Protein AF-A0A6I5W7Q1-F1 (afdb_monomer_lite)

Radius of gyration: 21.27 Å; chains: 1; bounding box: 65×40×51 Å

Foldseek 3Di:
DDDQDPLNVLLVVCVLQQLVQPEDAPQVGPCQAVFQFQVLHLNSLLSCLSNVHGSDDLQWDWALAVLLTTTTHGLVCLVVRLVVLQQPWLVSQLVLFDPQLNVLSNCRSVSLVQLLVQLVVQPPAADPPVSSQQSSCVRGDVSQWDQDPVVNDIGGGSSSNSSSTSSVSNPDHSHHDPDPVVVPVNRDDDDDWAFDADSSDGQWTKDWDDDPDAEIEIETEGPDADDDPVSVVCVLVSQCSVSVSVRHNYYDYDYDHD

Structure (mmCIF, N/CA/C/O backbone):
data_AF-A0A6I5W7Q1-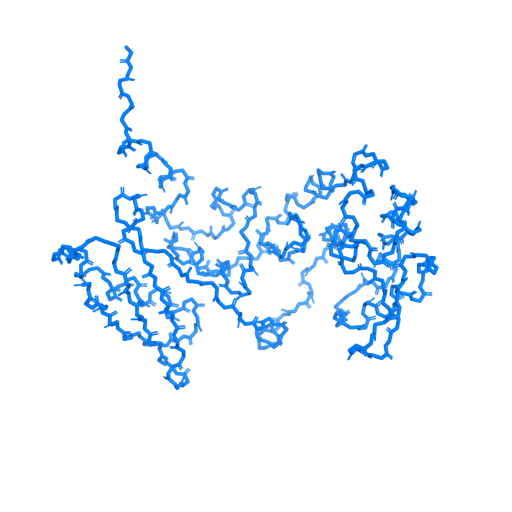F1
#
_entry.id   AF-A0A6I5W7Q1-F1
#
loop_
_atom_site.group_PDB
_atom_site.id
_atom_site.type_symbol
_atom_site.label_atom_id
_atom_site.label_alt_id
_atom_site.label_comp_id
_atom_site.label_asym_id
_atom_site.label_entity_id
_atom_site.label_seq_id
_atom_site.pdbx_PDB_ins_code
_atom_site.Cartn_x
_atom_site.Cartn_y
_atom_site.Cartn_z
_atom_site.occupancy
_atom_site.B_iso_or_equiv
_atom_site.auth_seq_id
_atom_site.auth_comp_id
_atom_site.auth_asym_id
_atom_site.auth_atom_id
_atom_site.pdbx_PDB_model_num
ATOM 1 N N . MET A 1 1 ? -38.786 9.424 -5.721 1.00 66.19 1 MET A N 1
ATOM 2 C CA . MET A 1 1 ? -37.348 9.757 -5.767 1.00 66.19 1 MET A CA 1
ATOM 3 C C . MET A 1 1 ? -36.809 9.562 -4.361 1.00 66.19 1 MET A C 1
ATOM 5 O O . MET A 1 1 ? -37.337 10.190 -3.455 1.00 66.19 1 MET A O 1
ATOM 9 N N . THR A 1 2 ? -35.892 8.621 -4.133 1.00 81.12 2 THR A N 1
ATOM 10 C CA . THR A 1 2 ? -35.359 8.385 -2.780 1.00 81.12 2 THR A CA 1
ATOM 11 C C . THR A 1 2 ? -34.469 9.560 -2.400 1.00 81.12 2 THR A C 1
ATOM 13 O O . THR A 1 2 ? -33.479 9.813 -3.078 1.00 81.12 2 THR A O 1
ATOM 16 N N . GLU A 1 3 ? -34.820 10.289 -1.345 1.00 86.12 3 GLU A N 1
ATOM 17 C CA . GLU A 1 3 ? -33.966 11.351 -0.816 1.00 86.12 3 GLU A CA 1
ATOM 18 C C . GLU A 1 3 ? -32.705 10.726 -0.192 1.00 86.12 3 GLU A C 1
ATOM 20 O O . GLU A 1 3 ? -32.784 9.800 0.630 1.00 86.12 3 GLU A O 1
ATOM 25 N N . VAL A 1 4 ? -31.532 11.171 -0.644 1.00 90.56 4 VAL A N 1
ATOM 26 C CA . VAL A 1 4 ? -30.225 10.656 -0.218 1.00 90.56 4 VAL A CA 1
ATOM 27 C C . VAL A 1 4 ? -29.481 11.771 0.505 1.00 90.56 4 VAL A C 1
ATOM 29 O O . VAL A 1 4 ? -28.932 12.673 -0.122 1.00 90.56 4 VAL A O 1
ATOM 32 N N . ASP A 1 5 ? -29.465 11.697 1.834 1.00 86.94 5 ASP A N 1
ATOM 33 C CA . ASP A 1 5 ? -28.710 12.612 2.688 1.00 86.94 5 ASP A CA 1
ATOM 34 C C . ASP A 1 5 ? -27.262 12.130 2.926 1.00 86.94 5 ASP A C 1
ATOM 36 O O . ASP A 1 5 ? -26.878 10.998 2.602 1.00 86.94 5 ASP A O 1
ATOM 40 N N . ARG A 1 6 ? -26.434 12.999 3.523 1.00 82.94 6 ARG A N 1
ATOM 41 C CA . ARG A 1 6 ? -25.028 12.693 3.843 1.00 82.94 6 ARG A CA 1
ATOM 42 C C . ARG A 1 6 ? -24.892 11.424 4.689 1.00 82.94 6 ARG A C 1
ATOM 44 O O . ARG A 1 6 ? -24.016 10.605 4.415 1.00 82.94 6 ARG A O 1
ATOM 51 N N . ARG A 1 7 ? -25.741 11.250 5.704 1.00 83.88 7 ARG A N 1
ATOM 52 C CA . ARG A 1 7 ? -25.667 10.119 6.639 1.00 83.88 7 ARG A CA 1
ATOM 53 C C . ARG A 1 7 ? -25.907 8.794 5.915 1.00 83.88 7 ARG A C 1
ATOM 55 O O . ARG A 1 7 ? -25.176 7.835 6.156 1.00 83.88 7 ARG A O 1
ATOM 62 N N . ARG A 1 8 ? -26.868 8.741 4.989 1.00 86.69 8 ARG A N 1
ATOM 63 C CA . ARG A 1 8 ? -27.122 7.570 4.135 1.00 86.69 8 ARG A CA 1
ATOM 64 C C . ARG A 1 8 ? -25.930 7.254 3.239 1.00 86.69 8 ARG A C 1
ATOM 66 O O . ARG A 1 8 ? -25.553 6.090 3.140 1.00 86.69 8 ARG A O 1
ATOM 73 N N . VAL A 1 9 ? -25.294 8.266 2.642 1.00 85.88 9 VAL A N 1
ATOM 74 C CA . VAL A 1 9 ? -24.089 8.067 1.812 1.00 85.88 9 VAL A CA 1
ATOM 75 C C . VAL A 1 9 ? -22.936 7.488 2.630 1.00 85.88 9 VAL A C 1
ATOM 77 O O . VAL A 1 9 ? -22.267 6.559 2.178 1.00 85.88 9 VAL A O 1
ATOM 80 N N . LEU A 1 10 ? -22.695 8.010 3.833 1.00 81.88 10 LEU A N 1
ATOM 81 C CA . LEU A 1 10 ? -21.628 7.519 4.708 1.00 81.88 10 LEU A CA 1
ATOM 82 C C . LEU A 1 10 ? -21.905 6.100 5.208 1.00 81.88 10 LEU A C 1
ATOM 84 O O . LEU A 1 10 ? -21.014 5.256 5.142 1.00 81.88 10 LEU A O 1
ATOM 88 N N . GLY A 1 11 ? -23.144 5.811 5.614 1.00 84.81 11 GLY A N 1
ATOM 89 C CA . GLY A 1 11 ? -23.569 4.461 5.986 1.00 84.81 11 GLY A CA 1
ATOM 90 C C . GLY A 1 11 ? -23.395 3.463 4.839 1.00 84.81 11 GLY A C 1
ATOM 91 O O . GLY A 1 11 ? -22.817 2.397 5.037 1.00 84.81 11 GLY A O 1
ATOM 92 N N . TYR A 1 12 ? -23.798 3.838 3.620 1.00 87.88 12 TYR A N 1
ATOM 93 C CA . TYR A 1 12 ? -23.575 3.027 2.422 1.00 87.88 12 TYR A CA 1
ATOM 94 C C . TYR A 1 12 ? -22.085 2.768 2.174 1.00 87.88 12 TYR A C 1
ATOM 96 O O . TYR A 1 12 ? -21.696 1.630 1.937 1.00 87.88 12 TYR A O 1
ATOM 104 N N . ARG A 1 13 ? -21.226 3.793 2.267 1.00 86.25 13 ARG A N 1
ATOM 105 C CA . ARG A 1 13 ? -19.774 3.631 2.076 1.00 86.25 13 ARG A CA 1
ATOM 106 C C . ARG A 1 13 ? -19.150 2.736 3.142 1.00 86.25 13 ARG A C 1
ATOM 108 O O . ARG A 1 13 ? -18.334 1.889 2.798 1.00 86.25 13 ARG A O 1
ATOM 115 N N . ALA A 1 14 ? -19.545 2.889 4.404 1.00 85.94 14 ALA A N 1
ATOM 116 C CA . ALA A 1 14 ? -19.083 2.026 5.485 1.00 85.94 14 ALA A CA 1
ATOM 117 C C . ALA A 1 14 ? -19.515 0.566 5.266 1.00 85.94 14 ALA A C 1
ATOM 119 O O . ALA A 1 14 ? -18.724 -0.348 5.494 1.00 85.94 14 ALA A O 1
ATOM 120 N N . ALA A 1 15 ? -20.737 0.346 4.772 1.00 91.19 15 ALA A N 1
ATOM 121 C CA . ALA A 1 15 ? -21.231 -0.979 4.418 1.00 91.19 15 ALA A CA 1
ATOM 122 C C . ALA A 1 15 ? -20.475 -1.576 3.220 1.00 91.19 15 ALA A C 1
ATOM 124 O O . ALA A 1 15 ? -19.934 -2.671 3.335 1.00 91.19 15 ALA A O 1
ATOM 125 N N . ALA A 1 16 ? -20.360 -0.833 2.115 1.00 89.56 16 ALA A N 1
ATOM 126 C CA . ALA A 1 16 ? -19.682 -1.256 0.888 1.00 89.56 16 ALA A CA 1
ATOM 127 C C . ALA A 1 16 ? -18.174 -1.492 1.075 1.00 89.56 16 ALA A C 1
ATOM 129 O O . ALA A 1 16 ? -17.576 -2.284 0.356 1.00 89.56 16 ALA A O 1
ATOM 130 N N . GLN A 1 17 ? -17.552 -0.805 2.038 1.00 88.38 17 GLN A N 1
ATOM 131 C CA . GLN A 1 17 ? -16.161 -1.027 2.438 1.00 88.38 17 GLN A CA 1
ATOM 132 C C . GLN A 1 17 ? -16.020 -2.009 3.606 1.00 88.38 17 GLN A C 1
ATOM 134 O O . GLN A 1 17 ? -14.912 -2.156 4.122 1.00 88.38 17 GLN A O 1
ATOM 139 N N . GLU A 1 18 ? -17.114 -2.643 4.034 1.00 94.31 18 GLU A N 1
ATOM 140 C CA . GLU A 1 18 ? -17.152 -3.705 5.047 1.00 94.31 18 GLU A CA 1
ATOM 141 C C . GLU A 1 18 ? -16.623 -3.287 6.429 1.00 94.31 18 GLU A C 1
ATOM 143 O O . GLU A 1 18 ? -16.205 -4.110 7.241 1.00 94.31 18 GLU A O 1
ATOM 148 N N . LEU A 1 19 ? -16.701 -1.993 6.752 1.00 91.00 19 LEU A N 1
ATOM 149 C CA . LEU A 1 19 ? -16.321 -1.448 8.065 1.00 91.00 19 LEU A CA 1
ATOM 150 C C . LEU A 1 19 ? -17.306 -1.829 9.184 1.00 91.00 19 LEU A C 1
ATOM 152 O O . LEU A 1 19 ? -17.042 -1.578 10.354 1.00 91.00 19 LEU A O 1
ATOM 156 N N . HIS A 1 20 ? -18.423 -2.464 8.828 1.00 91.75 20 HIS A N 1
ATOM 157 C CA . HIS A 1 20 ? -19.377 -3.068 9.758 1.00 91.75 20 HIS A CA 1
ATOM 158 C C . HIS A 1 20 ? -18.951 -4.468 10.240 1.00 91.75 20 HIS A C 1
ATOM 160 O O . HIS A 1 20 ? -19.681 -5.079 11.013 1.00 91.75 20 HIS A O 1
ATOM 166 N N . ARG A 1 21 ? -17.771 -4.949 9.816 1.00 93.38 21 ARG A N 1
ATOM 167 C CA . ARG A 1 21 ? -17.136 -6.199 10.264 1.00 93.38 21 ARG A CA 1
ATOM 168 C C . ARG A 1 21 ? -17.958 -7.457 9.963 1.00 93.38 21 ARG A C 1
ATOM 170 O O . ARG A 1 21 ? -18.359 -8.154 10.892 1.00 93.38 21 ARG A O 1
ATOM 177 N N . PRO A 1 22 ? -18.181 -7.788 8.680 1.00 90.69 22 PRO A N 1
ATOM 178 C CA . PRO A 1 22 ? -18.939 -8.983 8.304 1.00 90.69 22 PRO A CA 1
ATOM 179 C C . PRO A 1 22 ? -18.254 -10.304 8.709 1.00 90.69 22 PRO A C 1
ATOM 181 O O . PRO A 1 22 ? -18.892 -11.354 8.671 1.00 90.69 22 PRO A O 1
ATOM 184 N N . GLY A 1 23 ? -16.976 -10.269 9.109 1.00 89.62 23 GLY A N 1
ATOM 185 C CA . GLY A 1 23 ? -16.176 -11.456 9.403 1.00 89.62 23 GLY A CA 1
ATOM 186 C C . GLY A 1 23 ? -15.682 -12.143 8.128 1.00 89.62 23 GLY A C 1
ATOM 187 O O . GLY A 1 23 ? -15.585 -11.522 7.071 1.00 89.62 23 GLY A O 1
ATOM 188 N N . GLY A 1 24 ? -15.341 -13.428 8.231 1.00 93.38 24 GLY A N 1
ATOM 189 C CA . GLY A 1 24 ? -14.815 -14.211 7.110 1.00 93.38 24 GLY A CA 1
ATOM 190 C C . GLY A 1 24 ? -13.300 -14.084 6.944 1.00 93.38 24 GLY A C 1
ATOM 191 O O . GLY A 1 24 ? -12.567 -13.886 7.916 1.00 93.38 24 GLY A O 1
ATOM 192 N N . ARG A 1 25 ? -12.820 -14.259 5.710 1.00 95.00 25 ARG A N 1
ATOM 193 C CA . ARG A 1 25 ? -11.390 -14.231 5.386 1.00 95.00 25 ARG A CA 1
ATOM 194 C C . ARG A 1 25 ? -11.026 -12.977 4.595 1.00 95.00 25 ARG A C 1
ATOM 196 O O . ARG A 1 25 ? -11.840 -12.443 3.846 1.00 95.00 25 ARG A O 1
ATOM 203 N N . ALA A 1 26 ? -9.776 -12.534 4.714 1.00 94.56 26 ALA A N 1
ATOM 204 C CA . ALA A 1 26 ? -9.315 -11.285 4.115 1.00 94.56 26 ALA A CA 1
ATOM 205 C C . ALA A 1 26 ? -9.498 -11.208 2.593 1.00 94.56 26 ALA A C 1
ATOM 207 O O . ALA A 1 26 ? -9.833 -10.138 2.087 1.00 94.56 26 ALA A O 1
ATOM 208 N N . ALA A 1 27 ? -9.315 -12.311 1.860 1.00 95.00 27 ALA A N 1
ATOM 209 C CA . ALA A 1 27 ? -9.480 -12.281 0.410 1.00 95.00 27 ALA A CA 1
ATOM 210 C C . ALA A 1 27 ? -10.945 -12.163 -0.036 1.00 95.00 27 ALA A C 1
ATOM 212 O O . ALA A 1 27 ? -11.187 -11.745 -1.163 1.00 95.00 27 ALA A O 1
ATOM 213 N N . ASP A 1 28 ? -11.923 -12.481 0.813 1.00 95.25 28 ASP A N 1
ATOM 214 C CA . ASP A 1 28 ? -13.341 -12.395 0.436 1.00 95.25 28 ASP A CA 1
ATOM 215 C C . ASP A 1 28 ? -13.877 -10.960 0.521 1.00 95.25 28 ASP A C 1
ATOM 217 O O . ASP A 1 28 ? -14.884 -10.643 -0.108 1.00 95.25 28 ASP A O 1
ATOM 221 N N . LEU A 1 29 ? -13.159 -10.071 1.214 1.00 95.00 29 LEU A N 1
ATOM 222 C CA . LEU A 1 29 ? -13.525 -8.665 1.327 1.00 95.00 29 LEU A CA 1
ATOM 223 C C . LEU A 1 29 ? -13.559 -7.967 -0.039 1.00 95.00 29 LEU A C 1
ATOM 225 O O . LEU A 1 29 ? -12.659 -8.126 -0.869 1.00 95.00 29 LEU A O 1
ATOM 229 N N . ALA A 1 30 ? -14.541 -7.095 -0.238 1.00 92.56 30 ALA A N 1
ATOM 230 C CA . ALA A 1 30 ? -14.672 -6.230 -1.405 1.00 92.56 30 ALA A CA 1
ATOM 231 C C . ALA A 1 30 ? -13.425 -5.356 -1.628 1.00 92.56 30 ALA A C 1
ATOM 233 O O . ALA A 1 30 ? -12.999 -5.157 -2.768 1.00 92.56 30 ALA A O 1
ATOM 234 N N . VAL A 1 31 ? -12.787 -4.880 -0.549 1.00 90.06 31 VAL A N 1
ATOM 235 C CA . VAL A 1 31 ? -11.561 -4.061 -0.648 1.00 90.06 31 VAL A CA 1
ATOM 236 C C . VAL A 1 31 ? -10.386 -4.823 -1.280 1.00 90.06 31 VAL A C 1
ATOM 238 O O . VAL A 1 31 ? -9.512 -4.200 -1.881 1.00 90.06 31 VAL A O 1
ATOM 241 N N . ALA A 1 32 ? -10.378 -6.160 -1.217 1.00 91.00 32 ALA A N 1
ATOM 242 C CA . ALA A 1 32 ? -9.337 -6.974 -1.841 1.00 91.00 32 ALA A CA 1
ATOM 243 C C . ALA A 1 32 ? -9.375 -6.916 -3.379 1.00 91.00 32 ALA A C 1
ATOM 245 O O . ALA A 1 32 ? -8.355 -7.183 -4.005 1.00 91.00 32 ALA A O 1
ATOM 246 N N . GLY A 1 33 ? -10.502 -6.517 -3.989 1.00 88.88 33 GLY A N 1
ATOM 247 C CA . GLY A 1 33 ? -10.635 -6.415 -5.448 1.00 88.88 33 GLY A CA 1
ATOM 248 C C . GLY A 1 33 ? -9.842 -5.266 -6.089 1.00 88.88 33 GLY A C 1
ATOM 249 O O . GLY A 1 33 ? -9.473 -5.356 -7.253 1.00 88.88 33 GLY A O 1
ATOM 250 N N . LEU A 1 34 ? -9.552 -4.191 -5.343 1.00 83.56 34 LEU A N 1
ATOM 251 C CA . LEU A 1 34 ? -8.648 -3.105 -5.779 1.00 83.56 34 LEU A CA 1
ATOM 252 C C . LEU A 1 34 ? -7.284 -3.150 -5.075 1.00 83.56 34 LEU A C 1
ATOM 254 O O . LEU A 1 34 ? -6.392 -2.357 -5.385 1.00 83.56 34 LEU A O 1
ATOM 258 N N . GLY A 1 35 ? -7.138 -4.069 -4.127 1.00 91.12 35 GLY A N 1
ATOM 259 C CA . GLY A 1 35 ? -5.975 -4.233 -3.277 1.00 91.12 35 GLY A CA 1
ATOM 260 C C . GLY A 1 35 ? -6.011 -3.401 -1.999 1.00 91.12 35 GLY A C 1
ATOM 261 O O . GLY A 1 35 ? -6.437 -2.244 -1.971 1.00 91.12 35 GLY A O 1
ATOM 262 N N . VAL A 1 36 ? -5.485 -3.979 -0.920 1.00 92.44 36 VAL A N 1
ATOM 263 C CA . VAL A 1 36 ? -5.332 -3.296 0.370 1.00 92.44 36 VAL A CA 1
ATOM 264 C C . VAL A 1 36 ? -3.921 -2.735 0.471 1.00 92.44 36 VAL A C 1
ATOM 266 O O . VAL A 1 36 ? -2.958 -3.495 0.554 1.00 92.44 36 VAL A O 1
ATOM 269 N N . GLN A 1 37 ? -3.783 -1.409 0.456 1.00 89.69 37 GLN A N 1
ATOM 270 C CA . GLN A 1 37 ? -2.473 -0.758 0.493 1.00 89.69 37 GLN A CA 1
ATOM 271 C C . GLN A 1 37 ? -1.732 -1.044 1.806 1.00 89.69 37 GLN A C 1
ATOM 273 O O . GLN A 1 37 ? -2.264 -0.826 2.893 1.00 89.69 37 GLN A O 1
ATOM 278 N N . ASP A 1 38 ? -0.467 -1.449 1.700 1.00 88.19 38 ASP A N 1
ATOM 279 C CA . ASP A 1 38 ? 0.425 -1.688 2.835 1.00 88.19 38 ASP A CA 1
ATOM 280 C C . ASP A 1 38 ? 1.508 -0.604 2.920 1.00 88.19 38 ASP A C 1
ATOM 282 O O . ASP A 1 38 ? 2.707 -0.864 2.949 1.00 88.19 38 ASP A O 1
ATOM 286 N N . THR A 1 39 ? 1.089 0.663 2.867 1.00 77.94 39 THR A N 1
ATOM 287 C CA . THR A 1 39 ? 1.982 1.823 2.999 1.00 77.94 39 THR A CA 1
ATOM 288 C C . THR A 1 39 ? 1.423 2.816 4.020 1.00 77.94 39 THR A C 1
ATOM 290 O O . THR A 1 39 ? 0.343 3.356 3.792 1.00 77.94 39 THR A O 1
ATOM 293 N N . PRO A 1 40 ? 2.154 3.103 5.111 1.00 75.00 40 PRO A N 1
ATOM 294 C CA . PRO A 1 40 ? 3.365 2.397 5.539 1.00 75.00 40 PRO A CA 1
ATOM 295 C C . PRO A 1 40 ? 3.102 0.912 5.779 1.00 75.00 40 PRO A C 1
ATOM 297 O O . PRO A 1 40 ? 1.957 0.511 5.986 1.00 75.00 40 PRO A O 1
ATOM 300 N N . TYR A 1 41 ? 4.157 0.108 5.765 1.00 74.81 41 TYR A N 1
ATOM 301 C CA . TYR A 1 41 ? 4.020 -1.327 5.974 1.00 74.81 41 TYR A CA 1
ATOM 302 C C . TYR A 1 41 ? 3.280 -1.663 7.274 1.00 74.81 41 TYR A C 1
ATOM 304 O O . TYR A 1 41 ? 3.398 -0.951 8.272 1.00 74.81 41 TYR A O 1
ATOM 312 N N . GLY A 1 42 ? 2.482 -2.726 7.243 1.00 78.38 42 GLY A N 1
ATOM 313 C CA . GLY A 1 42 ? 1.549 -3.095 8.307 1.00 78.38 42 GLY A CA 1
ATOM 314 C C . GLY A 1 42 ? 0.198 -2.366 8.256 1.00 78.38 42 GLY A C 1
ATOM 315 O O . GLY A 1 42 ? -0.719 -2.754 8.985 1.00 78.38 42 GLY A O 1
ATOM 316 N N . SER A 1 43 ? 0.023 -1.354 7.397 1.00 84.31 43 SER A N 1
ATOM 317 C CA . SER A 1 43 ? -1.271 -0.669 7.234 1.00 84.31 43 SER A CA 1
ATOM 318 C C . SER A 1 43 ? -2.351 -1.585 6.670 1.00 84.31 43 SER A C 1
ATOM 320 O O . SER A 1 43 ? -3.513 -1.441 7.047 1.00 84.31 43 SER A O 1
ATOM 322 N N . ALA A 1 44 ? -1.991 -2.567 5.842 1.00 89.50 44 ALA A N 1
ATOM 323 C CA . ALA A 1 44 ? -2.955 -3.525 5.326 1.00 89.50 44 ALA A CA 1
ATOM 324 C C . ALA A 1 44 ? -3.490 -4.425 6.446 1.00 89.50 44 ALA A C 1
ATOM 326 O O . ALA A 1 44 ? -4.696 -4.626 6.548 1.00 89.50 44 ALA A O 1
ATOM 327 N N . ARG A 1 45 ? -2.625 -4.872 7.369 1.00 89.31 45 ARG A N 1
ATOM 328 C CA . ARG A 1 45 ? -3.045 -5.642 8.555 1.00 89.31 45 ARG A CA 1
ATOM 329 C C . ARG A 1 45 ? -4.030 -4.858 9.416 1.00 89.31 45 ARG A C 1
ATOM 331 O O . ARG A 1 45 ? -5.033 -5.405 9.859 1.00 89.31 45 ARG A O 1
ATOM 338 N N . LEU A 1 46 ? -3.759 -3.570 9.618 1.00 88.69 46 LEU A N 1
ATOM 339 C CA . LEU A 1 46 ? -4.654 -2.674 10.344 1.00 88.69 46 LEU A CA 1
ATOM 340 C C . LEU A 1 46 ? -5.992 -2.484 9.613 1.00 88.69 46 LEU A C 1
ATOM 342 O O . LEU A 1 46 ? -7.047 -2.526 10.241 1.00 88.69 46 LEU A O 1
ATOM 346 N N . ALA A 1 47 ? -5.966 -2.311 8.291 1.00 90.75 47 ALA A N 1
ATOM 347 C CA . ALA A 1 47 ? -7.169 -2.163 7.479 1.00 90.75 47 ALA A CA 1
ATOM 348 C C . ALA A 1 47 ? -8.044 -3.431 7.474 1.00 90.75 47 ALA A C 1
ATOM 350 O O . ALA A 1 47 ? -9.271 -3.321 7.453 1.00 90.75 47 ALA A O 1
ATOM 351 N N . LEU A 1 48 ? -7.431 -4.616 7.506 1.00 92.75 48 LEU A N 1
ATOM 352 C CA . LEU A 1 48 ? -8.119 -5.904 7.630 1.00 92.75 48 LEU A CA 1
ATOM 353 C C . LEU A 1 48 ? -8.707 -6.090 9.038 1.00 92.75 48 LEU A C 1
ATOM 355 O O . LEU A 1 48 ? -9.889 -6.400 9.173 1.00 92.75 48 LEU A O 1
ATOM 359 N N . ALA A 1 49 ? -7.941 -5.770 10.085 1.00 91.06 49 ALA A N 1
ATOM 360 C CA . ALA A 1 49 ? -8.424 -5.807 11.466 1.00 91.06 49 ALA A CA 1
ATOM 361 C C . ALA A 1 49 ? -9.617 -4.861 11.697 1.00 91.06 49 ALA A C 1
ATOM 363 O O . ALA A 1 49 ? -10.581 -5.232 12.363 1.00 91.06 49 ALA A O 1
ATOM 364 N N . ALA A 1 50 ? -9.609 -3.669 11.087 1.00 90.81 50 ALA A N 1
ATOM 365 C CA . ALA A 1 50 ? -10.738 -2.735 11.144 1.00 90.81 50 ALA A CA 1
ATOM 366 C C . ALA A 1 50 ? -12.041 -3.330 10.568 1.00 90.81 50 ALA A C 1
ATOM 368 O O . ALA A 1 50 ? -13.131 -2.954 11.000 1.00 90.81 50 ALA A O 1
ATOM 369 N N . ARG A 1 51 ? -11.921 -4.289 9.638 1.00 93.94 51 ARG A N 1
ATOM 370 C CA . ARG A 1 51 ? -13.018 -5.054 9.018 1.00 93.94 51 ARG A CA 1
ATOM 371 C C . ARG A 1 51 ? -13.302 -6.384 9.721 1.00 93.94 51 ARG A C 1
ATOM 373 O O . ARG A 1 51 ? -14.125 -7.159 9.249 1.00 93.94 51 ARG A O 1
ATOM 380 N N . GLY A 1 52 ? -12.657 -6.648 10.857 1.00 92.88 52 GLY A N 1
ATOM 381 C CA . GLY A 1 52 ? -12.925 -7.823 11.685 1.00 92.88 52 GLY A CA 1
ATOM 382 C C . GLY A 1 52 ? -12.440 -9.147 11.094 1.00 92.88 52 GLY A C 1
ATOM 383 O O . GLY A 1 52 ? -12.956 -10.190 11.483 1.00 92.88 52 GLY A O 1
ATOM 384 N N . VAL A 1 53 ? -11.470 -9.123 10.175 1.00 93.00 53 VAL A N 1
ATOM 385 C CA . VAL A 1 53 ? -10.883 -10.341 9.594 1.00 93.00 53 VAL A CA 1
ATOM 386 C C . VAL A 1 53 ? -9.410 -10.485 9.986 1.00 93.00 53 VAL A C 1
ATOM 388 O O . VAL A 1 53 ? -8.712 -9.472 10.130 1.00 93.00 53 VAL A O 1
ATOM 391 N N . PRO A 1 54 ? -8.904 -11.721 10.158 1.00 87.62 54 PRO A N 1
ATOM 392 C CA . PRO A 1 54 ? -7.480 -11.946 10.361 1.00 87.62 54 PRO A CA 1
ATOM 393 C C . PRO A 1 54 ? -6.690 -11.525 9.111 1.00 87.62 54 PRO A C 1
ATOM 395 O O . PRO A 1 54 ? -7.192 -11.661 7.992 1.00 87.62 54 PRO A O 1
ATOM 398 N N . PRO A 1 55 ? -5.461 -11.003 9.270 1.00 82.31 55 PRO A N 1
ATOM 399 C CA . PRO A 1 55 ? -4.666 -10.547 8.138 1.00 82.31 55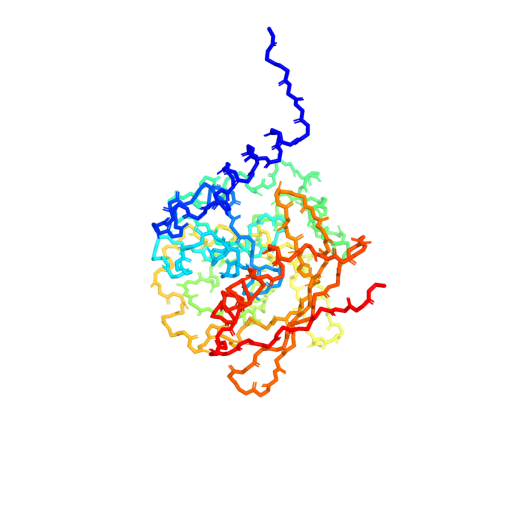 PRO A CA 1
ATOM 400 C C . PRO A 1 55 ? -4.063 -11.686 7.306 1.00 82.31 55 PRO A C 1
ATOM 402 O O . PRO A 1 55 ? -3.689 -11.459 6.158 1.00 82.31 55 PRO A O 1
ATOM 405 N N . GLU A 1 56 ? -3.921 -12.884 7.874 1.00 85.75 56 GLU A N 1
ATOM 406 C CA . GLU A 1 56 ? -3.403 -14.053 7.171 1.00 85.75 56 GLU A CA 1
ATOM 407 C C . GLU A 1 56 ? -4.454 -14.662 6.234 1.00 85.75 56 GLU A C 1
ATOM 409 O O . GLU A 1 56 ? -5.497 -15.147 6.669 1.00 85.75 56 GLU A O 1
ATOM 414 N N . ASP A 1 57 ? -4.146 -14.688 4.938 1.00 92.06 57 ASP A N 1
ATOM 415 C CA . ASP A 1 57 ? -4.926 -15.393 3.924 1.00 92.06 57 ASP A CA 1
ATOM 416 C C . ASP A 1 57 ? -3.981 -15.853 2.804 1.00 92.06 57 ASP A C 1
ATOM 418 O O . ASP A 1 57 ? -3.325 -15.035 2.162 1.00 92.06 57 ASP A O 1
ATOM 422 N N . ASP A 1 58 ? -3.900 -17.164 2.575 1.00 89.25 58 ASP A N 1
ATOM 423 C CA . ASP A 1 58 ? -3.030 -17.792 1.568 1.00 89.25 58 ASP A CA 1
ATOM 424 C C . ASP A 1 58 ? -3.430 -17.485 0.114 1.00 89.25 58 ASP A C 1
ATOM 426 O O . ASP A 1 58 ? -2.676 -17.768 -0.817 1.00 89.25 58 ASP A O 1
ATOM 430 N N . ARG A 1 59 ? -4.597 -16.869 -0.097 1.00 93.25 59 ARG A N 1
ATOM 431 C CA . ARG A 1 59 ? -5.064 -16.400 -1.408 1.00 93.25 59 ARG A CA 1
ATOM 432 C C . ARG A 1 59 ? -4.605 -14.980 -1.726 1.00 93.25 59 ARG A C 1
ATOM 434 O O . ARG A 1 59 ? -4.817 -14.530 -2.853 1.00 93.25 59 ARG A O 1
ATOM 441 N N . LEU A 1 60 ? -4.029 -14.266 -0.758 1.00 91.12 60 LEU A N 1
ATOM 442 C CA . LEU A 1 60 ? -3.522 -12.909 -0.942 1.00 91.12 60 LEU A CA 1
ATOM 443 C C . LEU A 1 60 ? -2.017 -12.903 -1.212 1.00 91.12 60 LEU A C 1
ATOM 445 O O . LEU A 1 60 ? -1.265 -13.725 -0.698 1.00 91.12 60 LEU A O 1
ATOM 449 N N . GLU A 1 61 ? -1.580 -11.926 -1.997 1.00 87.00 61 GLU A N 1
ATOM 450 C CA . GLU A 1 61 ? -0.182 -11.708 -2.350 1.00 87.00 61 GLU A CA 1
ATOM 451 C C . GLU A 1 61 ? 0.170 -10.224 -2.209 1.00 87.00 61 GLU A C 1
ATOM 453 O O . GLU A 1 61 ? -0.574 -9.354 -2.672 1.00 87.00 61 GLU A O 1
ATOM 458 N N . LEU A 1 62 ? 1.308 -9.923 -1.575 1.00 86.62 62 LEU A N 1
ATOM 459 C CA . LEU A 1 62 ? 1.807 -8.555 -1.432 1.00 86.62 62 LEU A CA 1
ATOM 460 C C . LEU A 1 62 ? 2.663 -8.186 -2.644 1.00 86.62 62 LEU A C 1
ATOM 462 O O . LEU A 1 62 ? 3.745 -8.738 -2.853 1.00 86.62 62 LEU A O 1
ATOM 466 N N . ILE A 1 63 ? 2.200 -7.222 -3.438 1.00 84.94 63 ILE A N 1
ATOM 467 C CA . ILE A 1 63 ? 2.879 -6.815 -4.672 1.00 84.94 63 ILE A CA 1
ATOM 468 C C . ILE A 1 63 ? 2.965 -5.293 -4.773 1.00 84.94 63 ILE A C 1
ATOM 470 O O . ILE A 1 63 ? 2.062 -4.581 -4.327 1.00 84.94 63 ILE A O 1
ATOM 474 N N . TRP A 1 64 ? 4.021 -4.766 -5.398 1.00 86.56 64 TRP A N 1
ATOM 475 C CA . TRP A 1 64 ? 3.969 -3.389 -5.894 1.00 86.56 64 TRP A CA 1
ATOM 476 C C . TRP A 1 64 ? 2.944 -3.331 -7.018 1.00 86.56 64 TRP A C 1
ATOM 478 O O . TRP A 1 64 ? 3.011 -4.136 -7.939 1.00 86.56 64 TRP A O 1
ATOM 488 N N . SER A 1 65 ? 1.974 -2.427 -6.909 1.00 88.31 65 SER A N 1
ATOM 489 C CA . SER A 1 65 ? 0.878 -2.296 -7.873 1.00 88.31 65 SER A CA 1
ATOM 490 C C . SER A 1 65 ? 0.520 -0.825 -8.085 1.00 88.31 65 SER A C 1
ATOM 492 O O . SER A 1 65 ? 1.329 -0.074 -8.631 1.00 88.31 65 SER A O 1
ATOM 494 N N . MET A 1 66 ? -0.664 -0.388 -7.648 1.00 84.75 66 MET A N 1
ATOM 495 C CA . MET A 1 66 ? -1.179 0.962 -7.854 1.00 84.75 66 MET A CA 1
ATOM 496 C C . MET A 1 66 ? -0.142 2.006 -7.426 1.00 84.75 66 MET A C 1
ATOM 498 O O . MET A 1 66 ? 0.264 2.062 -6.262 1.00 84.75 66 MET A O 1
ATOM 502 N N . ARG A 1 67 ? 0.287 2.840 -8.382 1.00 80.38 67 ARG A N 1
ATOM 503 C CA . ARG A 1 67 ? 1.284 3.910 -8.188 1.00 80.38 67 ARG A CA 1
ATOM 504 C C . ARG A 1 67 ? 2.627 3.425 -7.609 1.00 80.38 67 ARG A C 1
ATOM 506 O O . ARG A 1 67 ? 3.287 4.174 -6.898 1.00 80.38 67 ARG A O 1
ATOM 513 N N . GLY A 1 68 ? 3.013 2.171 -7.864 1.00 79.88 68 GLY A N 1
ATOM 514 C CA . GLY A 1 68 ? 4.257 1.581 -7.352 1.00 79.88 68 GLY A CA 1
ATOM 515 C C . GLY A 1 68 ? 4.246 1.269 -5.850 1.00 79.88 68 GLY A C 1
ATOM 516 O O . GLY A 1 68 ? 5.277 0.897 -5.291 1.00 79.88 68 GLY A O 1
ATOM 517 N N . ALA A 1 69 ? 3.099 1.394 -5.176 1.00 85.06 69 ALA A N 1
ATOM 518 C CA . ALA A 1 69 ? 2.988 1.097 -3.753 1.00 85.06 69 ALA A CA 1
ATOM 519 C C . ALA A 1 69 ? 2.621 -0.380 -3.500 1.00 85.06 69 ALA A C 1
ATOM 521 O O . ALA A 1 69 ? 1.891 -0.983 -4.298 1.00 85.06 69 ALA A O 1
ATOM 522 N N . PRO A 1 70 ? 3.099 -0.978 -2.394 1.00 86.62 70 PRO A N 1
ATOM 523 C CA . PRO A 1 70 ? 2.733 -2.332 -1.989 1.00 86.62 70 PRO A CA 1
ATOM 524 C C . PRO A 1 70 ? 1.244 -2.424 -1.630 1.00 86.62 70 PRO A C 1
ATOM 526 O O . PRO A 1 70 ? 0.737 -1.609 -0.859 1.00 86.62 70 PRO A O 1
ATOM 529 N N . HIS A 1 71 ? 0.553 -3.417 -2.187 1.00 90.94 71 HIS A N 1
ATOM 530 C CA . HIS A 1 71 ? -0.836 -3.753 -1.873 1.00 90.94 71 HIS A CA 1
ATOM 531 C C . HIS A 1 71 ? -1.004 -5.271 -1.770 1.00 90.94 71 HIS A C 1
ATOM 533 O O . HIS A 1 71 ? -0.367 -6.009 -2.525 1.00 90.94 71 HIS A O 1
ATOM 539 N N . LEU A 1 72 ? -1.876 -5.721 -0.867 1.00 92.12 72 LEU A N 1
ATOM 540 C CA . LEU A 1 72 ? -2.372 -7.095 -0.838 1.00 92.12 72 LEU A CA 1
ATOM 541 C C . LEU A 1 72 ? -3.469 -7.259 -1.884 1.00 92.12 72 LEU A C 1
ATOM 543 O O . LEU A 1 72 ? -4.496 -6.589 -1.787 1.00 92.12 72 LEU A O 1
ATOM 547 N N . HIS A 1 73 ? -3.261 -8.159 -2.838 1.00 92.50 73 HIS A N 1
ATOM 548 C CA . HIS A 1 73 ? -4.215 -8.500 -3.897 1.00 92.50 73 HIS A CA 1
ATOM 549 C C . HIS A 1 73 ? -4.545 -9.982 -3.870 1.00 92.50 73 HIS A C 1
ATOM 551 O O . HIS A 1 73 ? -3.732 -10.785 -3.415 1.00 92.50 73 HIS A O 1
ATOM 557 N N . ARG A 1 74 ? -5.705 -10.369 -4.405 1.00 93.06 74 ARG A N 1
ATOM 558 C CA . ARG A 1 74 ? -5.993 -11.786 -4.653 1.00 93.06 74 ARG A CA 1
ATOM 559 C C . ARG A 1 74 ? -5.046 -12.317 -5.718 1.00 93.06 74 ARG A C 1
ATOM 561 O O . ARG A 1 74 ? -4.877 -11.689 -6.761 1.00 93.06 74 ARG A O 1
ATOM 568 N N . ARG A 1 75 ? -4.491 -13.508 -5.495 1.00 90.56 75 ARG A N 1
ATOM 569 C CA . ARG A 1 75 ? -3.624 -14.194 -6.467 1.00 90.56 75 ARG A CA 1
ATOM 570 C C . ARG A 1 75 ? -4.299 -14.372 -7.826 1.00 90.56 75 ARG A C 1
ATOM 572 O O . ARG A 1 75 ? -3.662 -14.181 -8.856 1.00 90.56 75 ARG A O 1
ATOM 579 N N . THR A 1 76 ? -5.600 -14.656 -7.822 1.00 91.81 76 THR A N 1
ATOM 580 C CA . THR A 1 76 ? -6.424 -14.816 -9.031 1.00 91.81 76 THR A CA 1
ATOM 581 C C . THR A 1 76 ? -6.543 -13.543 -9.864 1.00 91.81 76 THR A C 1
ATOM 583 O O . THR A 1 76 ? -6.741 -13.628 -11.072 1.00 91.81 76 THR A O 1
ATOM 586 N N . ASP A 1 77 ? -6.392 -12.371 -9.244 1.00 91.44 77 ASP A N 1
ATOM 587 C CA . ASP A 1 77 ? -6.622 -11.078 -9.892 1.00 91.44 77 ASP A CA 1
ATOM 588 C C . ASP A 1 77 ? -5.318 -10.510 -10.488 1.00 91.44 77 ASP A C 1
ATOM 590 O O . ASP A 1 77 ? -5.345 -9.580 -11.298 1.00 91.44 77 ASP A O 1
ATOM 594 N N . LEU A 1 78 ? -4.159 -11.086 -10.133 1.00 88.06 78 LEU A N 1
ATOM 595 C CA . LEU A 1 78 ? -2.834 -10.594 -10.526 1.00 88.06 78 LEU A CA 1
ATOM 596 C C . LEU A 1 78 ? -2.622 -10.497 -12.048 1.00 88.06 78 LEU A C 1
ATOM 598 O O . LEU A 1 78 ? -2.078 -9.477 -12.475 1.00 88.06 78 LEU A O 1
ATOM 602 N N . PRO A 1 79 ? -3.052 -11.459 -12.893 1.00 86.19 79 PRO A N 1
ATOM 603 C CA . PRO A 1 79 ? -2.887 -11.330 -14.344 1.00 86.19 79 PRO A CA 1
ATOM 604 C C . PRO A 1 79 ? -3.662 -10.141 -14.934 1.00 86.19 79 PRO A C 1
ATOM 606 O O . PRO A 1 79 ? -3.136 -9.390 -15.764 1.00 86.19 79 PRO A O 1
ATOM 609 N N . ALA A 1 80 ? -4.900 -9.930 -14.474 1.00 87.50 80 ALA A N 1
ATOM 610 C CA . ALA A 1 80 ? -5.731 -8.810 -14.909 1.00 87.50 80 ALA A CA 1
ATOM 611 C C . ALA A 1 80 ? -5.154 -7.473 -14.424 1.00 87.50 80 ALA A C 1
ATOM 613 O O . ALA A 1 80 ? -5.073 -6.516 -15.194 1.00 87.50 80 ALA A O 1
ATOM 614 N N . LEU A 1 81 ? -4.677 -7.423 -13.176 1.00 88.62 81 LEU A N 1
ATOM 615 C CA . LEU A 1 81 ? -4.020 -6.248 -12.606 1.00 88.62 81 LEU A CA 1
ATOM 616 C C . LEU A 1 81 ? -2.716 -5.905 -13.327 1.00 88.62 81 LEU A C 1
ATOM 618 O O . LEU A 1 81 ? -2.494 -4.737 -13.629 1.00 88.62 81 LEU A O 1
ATOM 622 N N . ALA A 1 82 ? -1.866 -6.887 -13.635 1.00 85.12 82 ALA A N 1
ATOM 623 C CA . ALA A 1 82 ? -0.632 -6.653 -14.385 1.00 85.12 82 ALA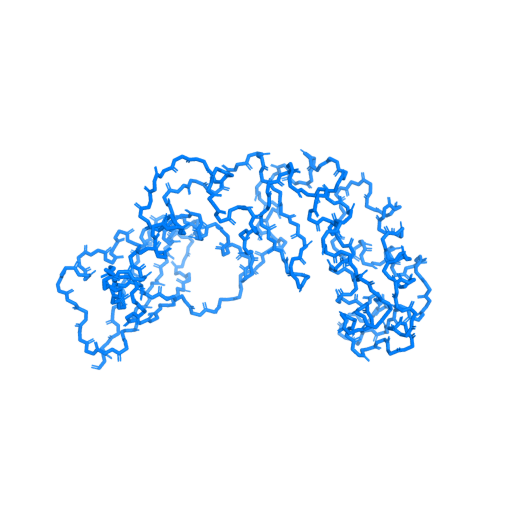 A CA 1
ATOM 624 C C . ALA A 1 82 ? -0.940 -6.005 -15.743 1.00 85.12 82 ALA A C 1
ATOM 626 O O . ALA A 1 82 ? -0.356 -4.977 -16.082 1.00 85.12 82 ALA A O 1
ATOM 627 N N . THR A 1 83 ? -1.937 -6.534 -16.458 1.00 84.81 83 THR A N 1
ATOM 628 C CA . THR A 1 83 ? -2.401 -5.977 -17.738 1.00 84.81 83 THR A CA 1
ATOM 629 C C . THR A 1 83 ? -2.929 -4.550 -17.579 1.00 84.81 83 THR A C 1
ATOM 631 O O . THR A 1 83 ? -2.511 -3.654 -18.306 1.00 84.81 83 THR A O 1
ATOM 634 N N . ALA A 1 84 ? -3.806 -4.313 -16.600 1.00 89.19 84 ALA A N 1
ATOM 635 C CA . ALA A 1 84 ? -4.409 -3.002 -16.362 1.00 89.19 84 ALA A CA 1
ATOM 636 C C . ALA A 1 84 ? -3.397 -1.939 -15.897 1.00 89.19 84 ALA A C 1
ATOM 638 O O . ALA A 1 84 ? -3.614 -0.744 -16.096 1.00 89.19 84 ALA A O 1
ATOM 639 N N . LEU A 1 85 ? -2.302 -2.362 -15.259 1.00 88.38 85 LEU A N 1
ATOM 640 C CA . LEU A 1 85 ? -1.266 -1.468 -14.749 1.00 88.38 85 LEU A CA 1
ATOM 641 C C . LEU A 1 85 ? -0.161 -1.174 -15.760 1.00 88.38 85 LEU A C 1
ATOM 643 O O . LEU A 1 85 ? 0.617 -0.245 -15.516 1.00 88.38 85 LEU A O 1
ATOM 647 N N . TRP A 1 86 ? -0.089 -1.896 -16.880 1.00 89.38 86 TRP A N 1
ATOM 648 C CA . TRP A 1 86 ? 0.876 -1.590 -17.933 1.00 89.38 86 TRP A CA 1
ATOM 649 C C . TRP A 1 86 ? 0.651 -0.180 -18.496 1.00 89.38 86 TRP A C 1
ATOM 651 O O . TRP A 1 86 ? -0.499 0.262 -18.600 1.00 89.38 86 TRP A O 1
ATOM 661 N N . PRO A 1 87 ? 1.713 0.564 -18.851 1.00 91.81 87 PRO A N 1
ATOM 662 C CA . PRO A 1 87 ? 1.539 1.839 -19.527 1.00 91.81 87 PRO A CA 1
ATOM 663 C C . PRO A 1 87 ? 0.775 1.686 -20.845 1.00 91.81 87 PRO A C 1
ATOM 665 O O . PRO A 1 87 ? 1.058 0.793 -21.641 1.00 91.81 87 PRO A O 1
ATOM 668 N N . LEU A 1 88 ? -0.171 2.592 -21.094 1.00 92.19 88 LEU A N 1
ATOM 669 C CA . LEU A 1 88 ? -1.029 2.552 -22.285 1.00 92.19 88 LEU A CA 1
ATOM 670 C C . LEU A 1 88 ? -0.368 3.174 -23.526 1.00 92.19 88 LEU A C 1
ATOM 672 O O . LEU A 1 88 ? -0.827 2.975 -24.645 1.00 92.19 88 LEU A O 1
ATOM 676 N N . SER A 1 89 ? 0.675 3.981 -23.326 1.00 92.69 89 SER A N 1
ATOM 677 C CA . SER A 1 89 ? 1.431 4.668 -24.381 1.00 92.69 89 SER A CA 1
ATOM 678 C C . SER A 1 89 ? 2.808 5.089 -23.869 1.00 92.69 89 SER A C 1
ATOM 680 O O . SER A 1 89 ? 3.036 5.134 -22.657 1.00 92.69 89 SER A O 1
ATOM 682 N N . ASP A 1 90 ? 3.701 5.495 -24.771 1.00 96.06 90 ASP A N 1
ATOM 683 C CA . ASP A 1 90 ? 5.000 6.069 -24.396 1.00 96.06 90 ASP A CA 1
ATOM 684 C C . ASP A 1 90 ? 4.859 7.342 -23.555 1.00 96.06 90 ASP A C 1
ATOM 686 O O . ASP A 1 90 ? 5.628 7.554 -22.618 1.00 96.06 90 ASP A O 1
ATOM 690 N N . ALA A 1 91 ? 3.837 8.161 -23.824 1.00 93.75 91 ALA A N 1
ATOM 691 C CA . ALA A 1 91 ? 3.553 9.364 -23.044 1.00 93.75 91 ALA A CA 1
ATOM 692 C C . ALA A 1 91 ? 3.112 9.027 -21.608 1.00 93.75 91 ALA A C 1
ATOM 694 O O . ALA A 1 91 ? 3.511 9.703 -20.658 1.00 93.75 91 ALA A O 1
ATOM 695 N N . ASP A 1 92 ? 2.308 7.974 -21.441 1.00 92.69 92 ASP A N 1
ATOM 696 C CA . ASP A 1 92 ? 1.919 7.452 -20.127 1.00 92.69 92 ASP A CA 1
ATOM 697 C C . ASP A 1 92 ? 3.134 6.875 -19.383 1.00 92.69 92 ASP A C 1
ATOM 699 O O . ASP A 1 92 ? 3.423 7.277 -18.256 1.00 92.69 92 ASP A O 1
ATOM 703 N N . ALA A 1 93 ? 3.921 6.021 -20.045 1.00 92.50 93 ALA A N 1
ATOM 704 C CA . ALA A 1 93 ? 5.148 5.453 -19.489 1.00 92.50 93 ALA A CA 1
ATOM 705 C C . ALA A 1 93 ? 6.136 6.539 -19.031 1.00 92.50 93 ALA A C 1
ATOM 707 O O . ALA A 1 93 ? 6.609 6.508 -17.894 1.00 92.50 93 ALA A O 1
ATOM 708 N N . THR A 1 94 ? 6.378 7.547 -19.873 1.00 93.06 94 THR A N 1
ATOM 709 C CA . THR A 1 94 ? 7.259 8.684 -19.562 1.00 93.06 94 THR A CA 1
ATOM 710 C C . THR A 1 94 ? 6.811 9.408 -18.291 1.00 93.06 94 THR A C 1
ATOM 712 O O . THR A 1 94 ? 7.628 9.685 -17.416 1.00 93.06 94 THR A O 1
ATOM 715 N N . ARG A 1 95 ? 5.505 9.685 -18.142 1.00 91.31 95 ARG A N 1
ATOM 716 C CA . ARG A 1 95 ? 4.948 10.394 -16.970 1.00 91.31 95 ARG A CA 1
ATOM 717 C C . ARG A 1 95 ? 5.067 9.606 -15.667 1.00 91.31 95 ARG A C 1
ATOM 719 O O . ARG A 1 95 ? 5.070 10.202 -14.593 1.00 91.31 95 ARG A O 1
ATOM 726 N N . ARG A 1 96 ? 5.143 8.278 -15.752 1.00 88.62 96 ARG A N 1
ATOM 727 C CA . ARG A 1 96 ? 5.275 7.378 -14.599 1.00 88.62 96 ARG A CA 1
ATOM 728 C C . ARG A 1 96 ? 6.713 7.249 -14.099 1.00 88.62 96 ARG A C 1
ATOM 730 O O . ARG A 1 96 ? 6.919 6.764 -12.984 1.00 88.62 96 ARG A O 1
ATOM 737 N N . ILE A 1 97 ? 7.701 7.652 -14.895 1.00 88.00 97 ILE A N 1
ATOM 738 C CA . ILE A 1 97 ? 9.118 7.601 -14.534 1.00 88.00 97 ILE A CA 1
ATOM 739 C C . ILE A 1 97 ? 9.531 8.940 -13.914 1.00 88.00 97 ILE A C 1
ATOM 741 O O . ILE A 1 97 ? 9.330 10.008 -14.486 1.00 88.00 97 ILE A O 1
ATOM 745 N N . ALA A 1 98 ? 10.129 8.893 -12.724 1.00 75.12 98 ALA A N 1
ATOM 746 C CA . ALA A 1 98 ? 10.609 10.089 -12.046 1.00 75.12 98 ALA A CA 1
ATOM 747 C C . ALA A 1 98 ? 11.778 10.746 -12.806 1.00 75.12 98 ALA A C 1
ATOM 749 O O . ALA A 1 98 ? 12.631 10.069 -13.380 1.00 75.12 98 ALA A O 1
ATOM 750 N N . GLY A 1 99 ? 11.868 12.077 -12.731 1.00 75.31 99 GLY A N 1
ATOM 751 C CA . GLY A 1 99 ? 12.768 12.902 -13.551 1.00 75.31 99 GLY A CA 1
ATOM 752 C C . GLY A 1 99 ? 14.280 12.711 -13.357 1.00 75.31 99 GLY A C 1
ATOM 753 O O . GLY A 1 99 ? 15.050 13.408 -14.006 1.00 75.31 99 GLY A O 1
ATOM 754 N N . GLN A 1 100 ? 14.727 11.786 -12.505 1.00 83.06 100 GLN A N 1
ATOM 755 C CA . GLN A 1 100 ? 16.151 11.464 -12.321 1.00 83.06 100 GLN A CA 1
ATOM 756 C C . GLN A 1 100 ? 16.787 10.804 -13.559 1.00 83.06 100 GLN A C 1
ATOM 758 O O . GLN A 1 100 ? 17.991 10.905 -13.749 1.00 83.06 100 GLN A O 1
ATOM 763 N N . ILE A 1 101 ? 15.974 10.180 -14.421 1.00 87.44 101 ILE A N 1
ATOM 764 C CA . ILE A 1 101 ? 16.411 9.526 -15.663 1.00 87.44 101 ILE A CA 1
ATOM 765 C C . ILE A 1 101 ? 15.645 10.075 -16.873 1.00 87.44 101 ILE A C 1
ATOM 767 O O . ILE A 1 101 ? 14.952 9.338 -17.561 1.00 87.44 101 ILE A O 1
ATOM 771 N N . ARG A 1 102 ? 15.720 11.388 -17.146 1.00 88.69 102 ARG A N 1
ATOM 772 C CA . ARG A 1 102 ? 14.948 12.015 -18.249 1.00 88.69 102 ARG A CA 1
ATOM 773 C C . ARG A 1 102 ? 15.153 11.331 -19.605 1.00 88.69 102 ARG A C 1
ATOM 775 O O . ARG A 1 102 ? 14.177 11.098 -20.308 1.00 88.69 102 ARG A O 1
ATOM 782 N N . THR A 1 103 ? 16.395 10.987 -19.944 1.00 90.75 103 THR A N 1
ATOM 783 C CA . THR A 1 103 ? 16.717 10.275 -21.190 1.00 90.75 103 THR A CA 1
ATOM 784 C C . THR A 1 103 ? 16.101 8.878 -21.205 1.00 90.75 103 THR A C 1
ATOM 786 O O . THR A 1 103 ? 15.471 8.504 -22.186 1.00 90.75 103 THR A O 1
ATOM 789 N N . GLY A 1 104 ? 16.192 8.138 -20.096 1.00 91.56 104 GLY A N 1
ATOM 790 C CA . GLY A 1 104 ? 15.538 6.837 -19.957 1.00 91.56 104 GLY A CA 1
ATOM 791 C C . GLY A 1 104 ? 14.013 6.914 -19.994 1.00 91.56 104 GLY A C 1
ATOM 792 O O . GLY A 1 104 ? 13.366 6.050 -20.574 1.00 91.56 104 GLY A O 1
ATOM 793 N N . ALA A 1 105 ? 13.425 7.970 -19.430 1.00 92.38 105 ALA A N 1
ATOM 794 C CA . ALA A 1 105 ? 11.984 8.196 -19.457 1.00 92.38 105 ALA A CA 1
ATOM 795 C C . ALA A 1 105 ? 11.463 8.389 -20.888 1.00 92.38 105 ALA A C 1
ATOM 797 O O . ALA A 1 105 ? 10.388 7.890 -21.206 1.00 92.38 105 ALA A O 1
ATOM 798 N N . ALA A 1 106 ? 12.244 9.039 -21.759 1.00 93.88 106 ALA A N 1
ATOM 799 C CA . ALA A 1 106 ? 11.903 9.236 -23.168 1.00 93.88 106 ALA A CA 1
ATOM 800 C C . ALA A 1 106 ? 11.816 7.927 -23.978 1.00 93.88 106 ALA A C 1
ATOM 802 O O . ALA A 1 106 ? 11.254 7.934 -25.069 1.00 93.88 106 ALA A O 1
ATOM 803 N N . LEU A 1 107 ? 12.321 6.805 -23.446 1.00 95.19 107 LEU A N 1
ATOM 804 C CA . LEU A 1 107 ? 12.164 5.481 -24.059 1.00 95.19 107 LEU A CA 1
ATOM 805 C C . LEU A 1 107 ? 10.737 4.917 -23.911 1.00 95.19 107 LEU A C 1
ATOM 807 O O . LEU A 1 107 ? 10.426 3.892 -24.512 1.00 95.19 107 LEU A O 1
ATOM 811 N N . GLY A 1 108 ? 9.870 5.545 -23.108 1.00 94.62 108 GLY A N 1
ATOM 812 C CA . GLY A 1 108 ? 8.456 5.184 -23.023 1.00 94.62 108 GLY A CA 1
ATOM 813 C C . GLY A 1 108 ? 8.222 3.730 -22.600 1.00 94.62 108 GLY A C 1
ATOM 814 O O . GLY A 1 108 ? 8.780 3.257 -21.606 1.00 94.62 108 GLY A O 1
ATOM 815 N N . ILE A 1 109 ? 7.382 3.008 -23.344 1.00 94.75 109 ILE A N 1
ATOM 816 C CA . ILE A 1 109 ? 7.060 1.597 -23.090 1.00 94.75 109 ILE A CA 1
ATOM 817 C C . ILE A 1 109 ? 8.322 0.730 -23.143 1.00 94.75 109 ILE A C 1
ATOM 819 O O . ILE A 1 109 ? 8.435 -0.214 -22.361 1.00 94.75 109 ILE A O 1
ATOM 823 N N . ALA A 1 110 ? 9.310 1.061 -23.982 1.00 95.38 110 ALA A N 1
ATOM 824 C CA . ALA A 1 110 ? 10.543 0.282 -24.074 1.00 95.38 110 ALA A CA 1
ATOM 825 C C . ALA A 1 110 ? 11.323 0.257 -22.746 1.00 95.38 110 ALA A C 1
ATOM 827 O O . ALA A 1 110 ? 11.902 -0.776 -22.406 1.00 95.38 110 ALA A O 1
ATOM 828 N N . ALA A 1 111 ? 11.270 1.331 -21.945 1.00 95.00 111 ALA A N 1
ATOM 829 C CA . ALA A 1 111 ? 11.853 1.346 -20.601 1.00 95.00 111 ALA A CA 1
ATOM 830 C C . ALA A 1 111 ? 11.188 0.318 -19.670 1.00 95.00 111 ALA A C 1
ATOM 832 O O . ALA A 1 111 ? 11.869 -0.404 -18.939 1.00 95.00 111 ALA A O 1
ATOM 833 N N . PHE A 1 112 ? 9.855 0.238 -19.708 1.00 93.25 112 PHE A N 1
ATOM 834 C CA . PHE A 1 112 ? 9.078 -0.719 -18.917 1.00 93.25 112 PHE A CA 1
ATOM 835 C C . PHE A 1 112 ? 9.317 -2.154 -19.376 1.00 93.25 112 PHE A C 1
ATOM 837 O O . PHE A 1 112 ? 9.535 -3.025 -18.537 1.00 93.25 112 PHE A O 1
ATOM 844 N N . THR A 1 113 ? 9.342 -2.396 -20.687 1.00 92.06 113 THR A N 1
ATOM 845 C CA . THR A 1 113 ? 9.650 -3.708 -21.266 1.00 92.06 113 THR A CA 1
ATOM 846 C C . THR A 1 113 ? 11.041 -4.182 -20.854 1.00 92.06 113 THR A C 1
ATOM 848 O O . THR A 1 113 ? 11.176 -5.295 -20.352 1.00 92.06 113 THR A O 1
ATOM 851 N N . ALA A 1 114 ? 12.065 -3.332 -20.986 1.00 93.81 114 ALA A N 1
ATOM 852 C CA . ALA A 1 114 ? 13.432 -3.670 -20.592 1.00 93.81 114 ALA A CA 1
ATOM 853 C C . ALA A 1 114 ? 13.532 -3.996 -19.094 1.00 93.81 114 ALA A C 1
ATOM 855 O O . ALA A 1 114 ? 14.128 -5.004 -18.716 1.00 93.81 114 ALA A O 1
ATOM 856 N N . ALA A 1 115 ? 12.898 -3.187 -18.237 1.00 92.69 115 ALA A N 1
ATOM 857 C CA . ALA A 1 115 ? 12.859 -3.449 -16.802 1.00 92.69 115 ALA A CA 1
ATOM 858 C C . ALA A 1 115 ? 12.123 -4.758 -16.473 1.00 92.69 115 ALA A C 1
ATOM 860 O O . ALA A 1 115 ? 12.616 -5.537 -15.662 1.00 92.69 115 ALA A O 1
ATOM 861 N N . ALA A 1 116 ? 10.976 -5.026 -1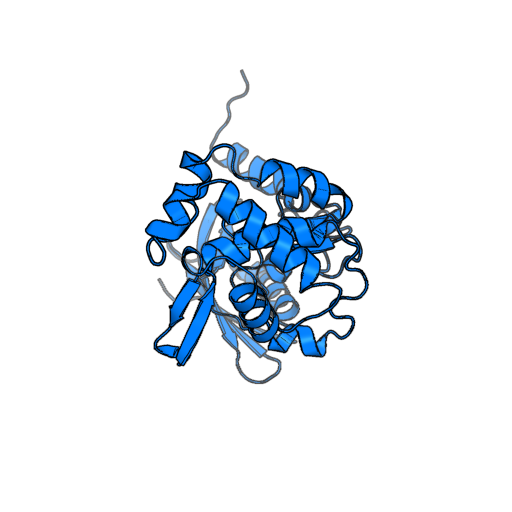7.105 1.00 89.88 116 ALA A N 1
ATOM 862 C CA . ALA A 1 116 ? 10.196 -6.243 -16.887 1.00 89.88 116 ALA A CA 1
ATOM 863 C C . ALA A 1 116 ? 10.959 -7.510 -17.311 1.00 89.88 116 ALA A C 1
ATOM 865 O O . ALA A 1 116 ? 10.945 -8.497 -16.574 1.00 89.88 116 ALA A O 1
ATOM 866 N N . ILE A 1 117 ? 11.669 -7.470 -18.445 1.00 87.56 117 ILE A N 1
ATOM 867 C CA . ILE A 1 117 ? 12.538 -8.564 -18.907 1.00 87.56 117 ILE A CA 1
ATOM 868 C C . ILE A 1 117 ? 13.677 -8.795 -17.909 1.00 87.56 117 ILE A C 1
ATOM 870 O O . ILE A 1 117 ? 13.821 -9.906 -17.402 1.00 87.56 117 ILE A O 1
ATOM 874 N N . ALA A 1 118 ? 14.423 -7.744 -17.548 1.00 91.81 118 ALA A N 1
ATOM 875 C CA . ALA A 1 118 ? 15.522 -7.850 -16.588 1.00 91.81 118 ALA A CA 1
ATOM 876 C C . ALA A 1 118 ? 15.048 -8.417 -15.240 1.00 91.81 118 ALA A C 1
ATOM 878 O O . ALA A 1 118 ? 15.706 -9.259 -14.633 1.00 91.81 118 ALA A O 1
ATOM 879 N N . PHE A 1 119 ? 13.870 -8.002 -14.779 1.00 86.94 119 PHE A N 1
ATOM 880 C CA . PHE A 1 119 ? 13.255 -8.553 -13.581 1.00 86.94 119 PHE A CA 1
ATOM 881 C C . PHE A 1 119 ? 12.891 -10.034 -13.714 1.00 86.94 119 PHE A C 1
ATOM 883 O O . PHE A 1 119 ? 13.138 -10.791 -12.779 1.00 86.94 119 PHE A O 1
ATOM 890 N N . ALA A 1 120 ? 12.316 -10.454 -14.844 1.00 84.69 120 ALA A N 1
ATOM 891 C CA . ALA A 1 120 ? 11.938 -11.847 -15.084 1.00 84.69 120 ALA A CA 1
ATOM 892 C C . ALA A 1 120 ? 13.148 -12.797 -15.130 1.00 84.69 120 ALA A C 1
ATOM 894 O O . ALA A 1 120 ? 12.996 -13.983 -14.828 1.00 84.69 120 ALA A O 1
ATOM 895 N N . GLU A 1 121 ? 14.324 -12.282 -15.492 1.00 86.94 121 GLU A N 1
ATOM 896 C CA . GLU A 1 121 ? 15.600 -13.003 -15.463 1.00 86.94 121 GLU A CA 1
ATOM 897 C C . GLU A 1 121 ? 16.235 -13.031 -14.067 1.00 86.94 121 GLU A C 1
ATOM 899 O O . GLU A 1 121 ? 16.793 -14.046 -13.659 1.00 86.94 121 GLU A O 1
ATOM 904 N N . VAL A 1 122 ? 16.167 -11.916 -13.333 1.00 88.38 122 VAL A N 1
ATOM 905 C CA . VAL A 1 122 ? 16.809 -11.763 -12.017 1.00 88.38 122 VAL A CA 1
ATOM 906 C C . VAL A 1 122 ? 16.008 -12.433 -10.904 1.00 88.38 122 VAL A C 1
ATOM 908 O O . VAL A 1 122 ? 16.584 -13.041 -10.004 1.00 88.38 122 VAL A O 1
ATOM 911 N N . VAL A 1 123 ? 14.682 -12.301 -10.927 1.00 84.00 123 VAL A N 1
ATOM 912 C CA . VAL A 1 123 ? 13.800 -12.716 -9.830 1.00 84.00 123 VAL A CA 1
ATOM 913 C C . VAL A 1 123 ? 13.129 -14.036 -10.194 1.00 84.00 123 VAL A C 1
ATOM 915 O O . VAL A 1 123 ? 11.949 -14.100 -10.537 1.00 84.00 123 VAL A O 1
ATOM 918 N N . THR A 1 124 ? 13.912 -15.109 -10.123 1.00 81.25 124 THR A N 1
ATOM 919 C CA . THR A 1 124 ? 13.445 -16.499 -10.270 1.00 81.25 124 THR A CA 1
ATOM 920 C C . THR A 1 124 ? 13.067 -17.145 -8.931 1.00 81.25 124 THR A C 1
ATOM 922 O O . THR A 1 124 ? 12.537 -18.252 -8.902 1.00 81.25 124 THR A O 1
ATOM 925 N N . GLY A 1 125 ? 13.298 -16.435 -7.824 1.00 72.06 125 GLY A N 1
ATOM 926 C CA . GLY A 1 125 ? 12.960 -16.814 -6.455 1.00 72.06 125 GLY A CA 1
ATOM 927 C C . GLY A 1 125 ? 13.060 -15.604 -5.514 1.00 72.06 125 GLY A C 1
ATOM 928 O O . GLY A 1 125 ? 13.135 -14.467 -5.990 1.00 72.06 125 GLY A O 1
ATOM 929 N N . PRO A 1 126 ? 13.056 -15.810 -4.184 1.00 74.25 126 PRO A N 1
ATOM 930 C CA . PRO A 1 126 ? 13.251 -14.728 -3.222 1.00 74.25 126 PRO A CA 1
ATOM 931 C C . PRO A 1 126 ? 14.617 -14.056 -3.409 1.00 74.25 126 PRO A C 1
ATOM 933 O O . PRO A 1 126 ? 15.649 -14.718 -3.337 1.00 74.25 126 PRO A O 1
ATOM 936 N N . VAL A 1 127 ? 14.626 -12.736 -3.608 1.00 76.62 127 VAL A N 1
ATOM 937 C CA . VAL A 1 127 ? 15.853 -11.935 -3.730 1.00 76.62 127 VAL A CA 1
ATOM 938 C C . VAL A 1 127 ? 15.709 -10.671 -2.877 1.00 76.62 127 VAL A C 1
ATOM 940 O O . VAL A 1 127 ? 14.699 -9.966 -3.003 1.00 76.62 127 VAL A O 1
ATOM 943 N N . PRO A 1 128 ? 16.685 -10.335 -2.011 1.00 83.12 128 PRO A N 1
ATOM 944 C CA . PRO A 1 128 ? 16.690 -9.068 -1.290 1.00 83.12 128 PRO A CA 1
ATOM 945 C C . PRO A 1 128 ? 16.574 -7.879 -2.248 1.00 83.12 128 PRO A C 1
ATOM 947 O O . PRO A 1 128 ? 17.227 -7.832 -3.287 1.00 83.12 128 PRO A O 1
ATOM 950 N N . LYS A 1 129 ? 15.778 -6.864 -1.888 1.00 83.31 129 LYS A N 1
ATOM 951 C CA . LYS A 1 129 ? 15.522 -5.700 -2.760 1.00 83.31 129 LYS A CA 1
ATOM 952 C C . LYS A 1 129 ? 16.810 -5.063 -3.300 1.00 83.31 129 LYS A C 1
ATOM 954 O O . LYS A 1 129 ? 16.840 -4.662 -4.459 1.00 83.31 129 LYS A O 1
ATOM 959 N N . GLY A 1 130 ? 17.841 -4.933 -2.463 1.00 85.88 130 GLY A N 1
ATOM 960 C CA . GLY A 1 130 ? 19.125 -4.351 -2.864 1.00 85.88 130 GLY A CA 1
ATOM 961 C C . GLY A 1 130 ? 19.833 -5.181 -3.935 1.00 85.88 130 GLY A C 1
ATOM 962 O O . GLY A 1 130 ? 20.299 -4.626 -4.926 1.00 85.88 130 GLY A O 1
ATOM 963 N N . GLU A 1 131 ? 19.834 -6.505 -3.780 1.00 88.81 131 GLU A N 1
ATOM 964 C CA . GLU A 1 131 ? 20.407 -7.444 -4.749 1.00 88.81 131 GLU A CA 1
ATOM 965 C C . GLU A 1 131 ? 19.617 -7.450 -6.057 1.00 88.81 131 GLU A C 1
ATOM 967 O O . GLU A 1 131 ? 20.210 -7.317 -7.125 1.00 88.81 131 GLU A O 1
ATOM 972 N N . ALA A 1 132 ? 18.282 -7.490 -5.982 1.00 89.06 132 ALA A N 1
ATOM 973 C CA . ALA A 1 132 ? 17.423 -7.382 -7.157 1.00 89.06 132 ALA A CA 1
ATOM 974 C C . ALA A 1 132 ? 17.647 -6.047 -7.882 1.00 89.06 132 ALA A C 1
ATOM 976 O O . ALA A 1 132 ? 17.820 -6.019 -9.096 1.00 89.06 132 ALA A O 1
ATOM 977 N N . SER A 1 133 ? 17.710 -4.935 -7.140 1.00 91.06 133 SER A N 1
ATOM 978 C CA . SER A 1 133 ? 18.005 -3.612 -7.698 1.00 91.06 133 SER A CA 1
ATOM 979 C C . SER A 1 133 ? 19.353 -3.594 -8.403 1.00 91.06 133 SER A C 1
ATOM 981 O O . SER A 1 133 ? 19.427 -3.051 -9.500 1.00 91.06 133 SER A O 1
ATOM 983 N N . ARG A 1 134 ? 20.404 -4.168 -7.808 1.00 93.19 134 ARG A N 1
ATOM 984 C CA . ARG A 1 134 ? 21.737 -4.230 -8.417 1.00 93.19 134 ARG A CA 1
ATOM 985 C C . ARG A 1 134 ? 21.715 -5.065 -9.694 1.00 93.19 134 ARG A C 1
ATOM 987 O O . ARG A 1 134 ? 22.053 -4.560 -10.754 1.00 93.19 134 ARG A O 1
ATOM 994 N N . ALA A 1 135 ? 21.225 -6.298 -9.611 1.00 94.12 135 ALA A N 1
ATOM 995 C CA . ALA A 1 135 ? 21.215 -7.229 -10.732 1.00 94.12 135 ALA A CA 1
ATOM 996 C C . ALA A 1 135 ? 20.341 -6.758 -11.909 1.00 94.12 135 ALA A C 1
ATOM 998 O O . ALA A 1 135 ? 20.687 -7.025 -13.060 1.00 94.12 135 ALA A O 1
ATOM 999 N N . VAL A 1 136 ? 19.240 -6.044 -11.638 1.00 93.88 136 VAL A N 1
ATOM 1000 C CA . VAL A 1 136 ? 18.438 -5.371 -12.672 1.00 93.88 136 VAL A CA 1
ATOM 1001 C C . VAL A 1 136 ? 19.201 -4.183 -13.258 1.00 93.88 136 VAL A C 1
ATOM 1003 O O . VAL A 1 136 ? 19.230 -4.040 -14.475 1.00 93.88 136 VAL A O 1
ATOM 1006 N N . SER A 1 137 ? 19.853 -3.360 -12.428 1.00 95.38 137 SER A N 1
ATOM 1007 C CA . SER A 1 137 ? 20.657 -2.216 -12.901 1.00 95.38 137 SER A CA 1
ATOM 1008 C C . SER A 1 137 ? 21.789 -2.650 -13.834 1.00 95.38 137 SER A C 1
ATOM 1010 O O . SER A 1 137 ? 22.079 -1.946 -14.792 1.00 95.38 137 SER A O 1
ATOM 1012 N N . ASP A 1 138 ? 22.375 -3.824 -13.588 1.00 96.50 138 ASP A N 1
ATOM 1013 C CA . ASP A 1 138 ? 23.434 -4.410 -14.419 1.00 96.50 138 ASP A CA 1
ATOM 1014 C C . ASP A 1 138 ? 22.925 -4.921 -15.789 1.00 96.50 138 ASP A C 1
ATOM 1016 O O . ASP A 1 138 ? 23.732 -5.208 -16.669 1.00 96.50 138 ASP A O 1
ATOM 1020 N N . ARG A 1 139 ? 21.603 -5.070 -15.977 1.00 95.50 139 ARG A N 1
ATOM 1021 C CA . ARG A 1 139 ? 20.978 -5.677 -17.175 1.00 95.50 139 ARG A CA 1
ATOM 1022 C C . ARG A 1 139 ? 20.173 -4.711 -18.032 1.00 95.50 139 ARG A C 1
ATOM 1024 O O . ARG A 1 139 ? 19.907 -5.004 -19.194 1.00 95.50 139 ARG A O 1
ATOM 1031 N N . VAL A 1 140 ? 19.736 -3.594 -17.465 1.00 95.75 140 VAL A N 1
ATOM 1032 C CA . VAL A 1 140 ? 18.977 -2.586 -18.208 1.00 95.75 140 VAL A CA 1
ATOM 1033 C C . VAL A 1 140 ? 19.910 -1.619 -18.945 1.00 95.75 140 VAL A C 1
ATOM 1035 O O . VAL A 1 140 ? 21.063 -1.457 -18.540 1.00 95.75 140 VAL A O 1
ATOM 1038 N N . PRO A 1 141 ? 19.426 -0.932 -19.997 1.00 95.62 141 PRO A N 1
ATOM 1039 C CA . PRO A 1 141 ? 20.183 0.139 -20.631 1.00 95.62 141 PRO A CA 1
ATOM 1040 C C . PRO A 1 141 ? 20.654 1.189 -19.607 1.00 95.62 141 PRO A C 1
ATOM 1042 O O . PRO A 1 141 ? 19.890 1.516 -18.687 1.00 95.62 141 PRO A O 1
ATOM 1045 N N . PRO A 1 142 ? 21.874 1.746 -19.748 1.00 94.62 142 PRO A N 1
ATOM 1046 C CA . PRO A 1 142 ? 22.418 2.731 -18.812 1.00 94.62 142 PRO A CA 1
ATOM 1047 C C . PRO A 1 142 ? 21.496 3.933 -18.576 1.00 94.62 142 PRO A C 1
ATOM 1049 O O . PRO A 1 142 ? 21.454 4.465 -17.468 1.00 94.62 142 PRO A O 1
ATOM 1052 N N . GLU A 1 143 ? 20.700 4.318 -19.576 1.00 95.38 143 GLU A N 1
ATOM 1053 C CA . GLU A 1 143 ? 19.730 5.415 -19.525 1.00 95.38 143 GLU A CA 1
ATOM 1054 C C . GLU A 1 143 ? 18.621 5.188 -18.490 1.00 95.38 143 GLU A C 1
ATOM 1056 O O . GLU A 1 143 ? 18.005 6.153 -18.034 1.00 95.38 143 GLU A O 1
ATOM 1061 N N . LEU A 1 144 ? 18.357 3.933 -18.107 1.00 95.69 144 LEU A N 1
ATOM 1062 C CA . LEU A 1 144 ? 17.376 3.571 -17.078 1.00 95.69 144 LEU A CA 1
ATOM 1063 C C . LEU A 1 144 ? 17.962 3.605 -15.661 1.00 95.69 144 LEU A C 1
ATOM 1065 O O . LEU A 1 144 ? 17.236 3.367 -14.687 1.00 95.69 144 LEU A O 1
ATOM 1069 N N . THR A 1 145 ? 19.252 3.922 -15.537 1.00 95.81 145 THR A N 1
ATOM 1070 C CA . THR A 1 145 ? 19.989 3.958 -14.275 1.00 95.81 145 THR A CA 1
ATOM 1071 C C . THR A 1 145 ? 20.514 5.354 -13.937 1.00 95.81 145 THR A C 1
ATOM 1073 O O . THR A 1 145 ? 20.611 6.228 -14.793 1.00 95.81 145 THR A O 1
ATOM 1076 N N . TYR A 1 146 ? 20.836 5.578 -12.665 1.00 93.75 146 TYR A N 1
ATOM 1077 C CA . TYR A 1 146 ? 21.458 6.800 -12.161 1.00 93.75 146 TYR A CA 1
ATOM 1078 C C . TYR A 1 146 ? 22.418 6.478 -11.011 1.00 93.75 146 TYR A C 1
ATOM 1080 O O . TYR A 1 146 ? 22.237 5.487 -10.298 1.00 93.75 146 TYR A O 1
ATOM 1088 N N . ASP A 1 147 ? 23.425 7.324 -10.803 1.00 93.56 147 ASP A N 1
ATOM 1089 C CA . ASP A 1 147 ? 24.342 7.198 -9.671 1.00 93.56 147 ASP A CA 1
ATOM 1090 C C . ASP A 1 147 ? 23.719 7.840 -8.417 1.00 93.56 147 ASP A C 1
ATOM 1092 O O . ASP A 1 147 ? 23.360 9.019 -8.392 1.00 93.56 147 ASP A O 1
ATOM 1096 N N . CYS A 1 148 ? 23.545 7.045 -7.361 1.00 88.69 148 CYS A N 1
ATOM 1097 C CA . CYS A 1 148 ? 22.914 7.457 -6.113 1.00 88.69 148 CYS A CA 1
ATOM 1098 C C . CYS A 1 148 ? 23.976 7.807 -5.068 1.00 88.69 148 CYS A C 1
ATOM 1100 O O . CYS A 1 148 ? 24.666 6.921 -4.561 1.00 88.69 148 CYS A O 1
ATOM 1102 N N . GLY A 1 149 ? 24.057 9.084 -4.686 1.00 89.00 149 GLY A N 1
ATOM 1103 C CA . GLY A 1 149 ? 24.985 9.558 -3.652 1.00 89.00 149 GLY A CA 1
ATOM 1104 C C . GLY A 1 149 ? 24.824 8.843 -2.300 1.00 89.00 149 GLY A C 1
ATOM 1105 O O . GLY A 1 149 ? 25.797 8.268 -1.820 1.00 89.00 149 GLY A O 1
ATOM 1106 N N . PRO A 1 150 ? 23.615 8.796 -1.703 1.00 87.75 150 PRO A N 1
ATOM 1107 C CA . PRO A 1 150 ? 23.398 8.139 -0.410 1.00 87.75 150 PRO A CA 1
ATOM 1108 C C . PRO A 1 150 ? 23.772 6.653 -0.362 1.00 87.75 150 PRO A C 1
ATOM 1110 O O . PRO A 1 150 ? 24.127 6.151 0.700 1.00 87.75 150 PRO A O 1
ATOM 1113 N N . CYS A 1 151 ? 23.670 5.942 -1.487 1.00 87.19 151 CYS A N 1
ATOM 1114 C CA . CYS A 1 151 ? 23.991 4.515 -1.566 1.00 87.19 151 CYS A CA 1
ATOM 1115 C C . CYS A 1 151 ? 25.402 4.239 -2.100 1.00 87.19 151 CYS A C 1
ATOM 1117 O O . CYS A 1 151 ? 25.835 3.092 -2.043 1.00 87.19 151 CYS A O 1
ATOM 1119 N N . ALA A 1 152 ? 26.089 5.253 -2.642 1.00 90.12 152 ALA A N 1
ATOM 1120 C CA . ALA A 1 152 ? 27.340 5.111 -3.388 1.00 90.12 152 ALA A CA 1
ATOM 1121 C C . ALA A 1 152 ? 27.280 3.995 -4.456 1.00 90.12 152 ALA A C 1
ATOM 1123 O O . ALA A 1 152 ? 28.216 3.215 -4.620 1.00 90.12 152 ALA A O 1
ATOM 1124 N N . ALA A 1 153 ? 26.150 3.896 -5.163 1.00 90.06 153 ALA A N 1
ATOM 1125 C CA . ALA A 1 153 ? 25.871 2.826 -6.118 1.00 90.06 153 ALA A CA 1
ATOM 1126 C C . ALA A 1 153 ? 25.031 3.322 -7.301 1.00 90.06 153 ALA A C 1
ATOM 1128 O O . ALA A 1 153 ? 24.308 4.315 -7.194 1.00 90.06 153 ALA A O 1
ATOM 1129 N N . ARG A 1 154 ? 25.091 2.593 -8.419 1.00 93.00 154 ARG A N 1
ATOM 1130 C CA . ARG A 1 154 ? 24.221 2.802 -9.580 1.00 93.00 154 ARG A CA 1
ATOM 1131 C C . ARG A 1 154 ? 22.901 2.059 -9.394 1.00 93.00 154 ARG A C 1
ATOM 1133 O O . ARG A 1 154 ? 22.904 0.865 -9.103 1.00 93.00 154 ARG A O 1
ATOM 1140 N N . HIS A 1 155 ? 21.785 2.758 -9.582 1.00 91.31 155 HIS A N 1
ATOM 1141 C CA . HIS A 1 155 ? 20.440 2.211 -9.427 1.00 91.31 155 HIS A CA 1
ATOM 1142 C C . HIS A 1 155 ? 19.596 2.433 -10.671 1.00 91.31 155 HIS A C 1
ATOM 1144 O O . HIS A 1 155 ? 19.550 3.536 -11.205 1.00 91.31 155 HIS A O 1
ATOM 1150 N N . ILE A 1 156 ? 18.823 1.425 -11.057 1.00 93.69 156 ILE A N 1
ATOM 1151 C CA . ILE A 1 156 ? 17.604 1.623 -11.835 1.00 93.69 156 ILE A CA 1
ATOM 1152 C C . ILE A 1 156 ? 16.662 2.584 -11.098 1.00 93.69 156 ILE A C 1
ATOM 1154 O O . ILE A 1 156 ? 16.550 2.560 -9.868 1.00 93.69 156 ILE A O 1
ATOM 1158 N N . SER A 1 157 ? 15.954 3.428 -11.849 1.00 91.19 157 SER A N 1
ATOM 1159 C CA . SER A 1 157 ? 14.953 4.334 -11.283 1.00 91.19 157 SER A CA 1
ATOM 1160 C C . SER A 1 157 ? 13.959 3.616 -10.364 1.00 91.19 157 SER A C 1
ATOM 1162 O O . SER A 1 157 ? 13.287 2.671 -10.775 1.00 91.19 157 SER A O 1
ATOM 1164 N N . GLY A 1 158 ? 13.796 4.116 -9.134 1.00 87.62 158 GLY A N 1
ATOM 1165 C CA . GLY A 1 158 ? 12.893 3.514 -8.147 1.00 87.62 158 GLY A CA 1
ATOM 1166 C C . GLY A 1 158 ? 11.431 3.440 -8.602 1.00 87.62 158 GLY A C 1
ATOM 1167 O O . GLY A 1 158 ? 10.767 2.436 -8.352 1.00 87.62 158 GLY A O 1
ATOM 1168 N N . SER A 1 159 ? 10.940 4.457 -9.320 1.00 87.94 159 SER A N 1
ATOM 1169 C CA . SER A 1 159 ? 9.576 4.459 -9.866 1.00 87.94 159 SER A CA 1
ATOM 1170 C C . SER A 1 159 ? 9.395 3.403 -10.955 1.00 87.94 159 SER A C 1
ATOM 1172 O O . SER A 1 159 ? 8.348 2.765 -11.010 1.00 87.94 159 SER A O 1
ATOM 1174 N N . LEU A 1 160 ? 10.407 3.199 -11.804 1.00 90.94 160 LEU A N 1
ATOM 1175 C CA . LEU A 1 160 ? 10.379 2.170 -12.845 1.00 90.94 160 LEU A CA 1
ATOM 1176 C C . LEU A 1 160 ? 10.475 0.771 -12.223 1.00 90.94 160 LEU A C 1
ATOM 1178 O O . LEU A 1 160 ? 9.669 -0.103 -12.529 1.00 90.94 160 LEU A O 1
ATOM 1182 N N . PHE A 1 161 ? 11.396 0.600 -11.272 1.00 90.00 161 PHE A N 1
ATOM 1183 C CA . PHE A 1 161 ? 11.601 -0.638 -10.524 1.00 90.00 161 PHE A CA 1
ATOM 1184 C C . PHE A 1 161 ? 10.312 -1.122 -9.841 1.00 90.00 161 PHE A C 1
ATOM 1186 O O . PHE A 1 161 ? 9.934 -2.284 -9.953 1.00 90.00 161 PHE A O 1
ATOM 1193 N N . GLN A 1 162 ? 9.596 -0.224 -9.160 1.00 87.75 162 GLN A N 1
ATOM 1194 C CA . GLN A 1 162 ? 8.352 -0.564 -8.464 1.00 87.75 162 GLN A CA 1
ATOM 1195 C C . GLN A 1 162 ? 7.200 -0.882 -9.425 1.00 87.75 162 GLN A C 1
ATOM 1197 O O . GLN A 1 162 ? 6.406 -1.777 -9.150 1.00 87.75 162 GLN A O 1
ATOM 1202 N N . GLN A 1 163 ? 7.095 -0.166 -10.547 1.00 86.94 163 GLN A N 1
ATOM 1203 C CA . GLN A 1 163 ? 5.964 -0.305 -11.470 1.00 86.94 163 GLN A CA 1
ATOM 1204 C C . GLN A 1 163 ? 6.117 -1.451 -12.476 1.00 86.94 163 GLN A C 1
ATOM 1206 O O . GLN A 1 163 ? 5.109 -1.905 -13.008 1.00 86.94 163 GLN A O 1
ATOM 1211 N N . ALA A 1 164 ? 7.331 -1.959 -12.709 1.00 80.75 164 ALA A N 1
ATOM 1212 C CA . ALA A 1 164 ? 7.538 -3.194 -13.473 1.00 80.75 164 ALA A CA 1
ATOM 1213 C C . ALA A 1 164 ? 7.267 -4.461 -12.627 1.00 80.75 164 ALA A C 1
ATOM 1215 O O . ALA A 1 164 ? 7.002 -5.537 -13.160 1.00 80.75 164 ALA A O 1
ATOM 1216 N N . GLY A 1 165 ? 7.268 -4.324 -11.294 1.00 64.94 165 GLY A N 1
ATOM 1217 C CA . GLY A 1 165 ? 7.087 -5.406 -10.322 1.00 64.94 165 GLY A CA 1
ATOM 1218 C C . GLY A 1 165 ? 5.797 -6.252 -10.402 1.00 64.94 165 GLY A C 1
ATOM 1219 O O . GLY A 1 165 ? 5.899 -7.447 -10.104 1.00 64.94 165 GLY A O 1
ATOM 1220 N N . PRO A 1 166 ? 4.608 -5.736 -10.801 1.00 65.19 166 PRO A N 1
ATOM 1221 C CA . PRO A 1 166 ? 3.395 -6.550 -10.954 1.00 65.19 166 PRO A CA 1
ATOM 1222 C C . PRO A 1 166 ? 3.564 -7.758 -11.886 1.00 65.19 166 PRO A C 1
ATOM 1224 O O . PRO A 1 166 ? 2.994 -8.814 -11.630 1.00 65.19 166 PRO A O 1
ATOM 1227 N N . PHE A 1 167 ? 4.390 -7.644 -12.931 1.00 57.34 167 PHE A N 1
ATOM 1228 C CA . PHE A 1 167 ? 4.608 -8.712 -13.916 1.00 57.34 167 PHE A CA 1
ATOM 1229 C C . PHE A 1 167 ? 5.378 -9.904 -13.342 1.00 57.34 167 PHE A C 1
ATOM 1231 O O . PHE A 1 167 ? 5.269 -11.018 -13.846 1.00 57.34 167 PHE A O 1
ATOM 1238 N N . LEU A 1 168 ? 6.080 -9.702 -12.225 1.00 51.56 168 LEU A N 1
ATOM 1239 C CA . LEU A 1 168 ? 6.692 -10.784 -11.459 1.00 51.56 168 LEU A CA 1
ATOM 1240 C C . LEU A 1 168 ? 5.712 -11.504 -10.538 1.00 51.56 168 LEU A C 1
ATOM 1242 O O . LEU A 1 168 ? 6.066 -12.524 -9.959 1.00 51.56 168 LEU A O 1
ATOM 1246 N N . ALA A 1 169 ? 4.528 -10.945 -10.295 1.00 53.22 169 ALA A N 1
ATOM 1247 C CA . ALA A 1 169 ? 3.528 -11.572 -9.437 1.00 53.22 169 ALA A CA 1
ATOM 1248 C C . ALA A 1 169 ? 2.678 -12.612 -10.167 1.00 53.22 169 ALA A C 1
ATOM 1250 O O . ALA A 1 169 ? 2.003 -13.408 -9.527 1.00 53.22 169 ALA A O 1
ATOM 1251 N N . VAL A 1 170 ? 2.776 -12.643 -11.497 1.00 49.06 170 VAL A N 1
ATOM 1252 C CA . VAL A 1 170 ? 2.123 -13.636 -12.356 1.00 49.06 170 VAL A CA 1
ATOM 1253 C C . VAL A 1 170 ? 2.884 -14.977 -12.361 1.00 49.06 170 VAL A C 1
ATOM 1255 O O . VAL A 1 170 ? 2.361 -15.978 -12.840 1.00 49.06 170 VAL A O 1
ATOM 1258 N N . ARG A 1 171 ? 4.099 -15.036 -11.792 1.00 42.47 171 ARG A N 1
ATOM 1259 C CA . ARG A 1 171 ? 4.827 -16.289 -11.526 1.00 42.47 171 ARG A CA 1
ATOM 1260 C C . ARG A 1 171 ? 4.646 -16.682 -10.065 1.00 42.47 171 ARG A C 1
ATOM 1262 O O . ARG A 1 171 ? 4.893 -15.868 -9.184 1.00 42.47 171 ARG A O 1
ATOM 1269 N N . ASP A 1 172 ? 4.191 -17.911 -9.852 1.00 40.16 172 ASP A N 1
ATOM 1270 C CA . ASP A 1 172 ? 3.681 -18.441 -8.587 1.00 40.16 172 ASP A CA 1
ATOM 1271 C C . ASP A 1 172 ? 4.612 -18.173 -7.385 1.00 40.16 172 ASP A C 1
ATOM 1273 O O . ASP A 1 172 ? 5.751 -18.636 -7.326 1.00 40.16 172 ASP A O 1
ATOM 1277 N N . ARG A 1 173 ? 4.117 -17.386 -6.423 1.00 42.09 173 ARG A N 1
ATOM 1278 C CA . ARG A 1 173 ? 4.879 -16.794 -5.307 1.00 42.09 173 ARG A CA 1
ATOM 1279 C C . ARG A 1 173 ? 4.729 -17.526 -3.976 1.00 42.09 173 ARG A C 1
ATOM 1281 O O . ARG A 1 173 ? 5.194 -17.028 -2.950 1.00 42.09 173 ARG A O 1
ATOM 1288 N N . GLY A 1 174 ? 4.148 -18.727 -3.972 1.00 42.62 174 GLY A N 1
ATOM 1289 C CA . GLY A 1 174 ? 3.947 -19.554 -2.769 1.00 42.62 174 GLY A CA 1
ATOM 1290 C C . GLY A 1 174 ? 5.211 -19.871 -1.942 1.00 42.62 174 GLY A C 1
ATOM 1291 O O . GLY A 1 174 ? 5.108 -20.497 -0.895 1.00 42.62 174 GLY A O 1
ATOM 1292 N N . VAL A 1 175 ? 6.390 -19.418 -2.379 1.00 41.62 175 VAL A N 1
ATOM 1293 C CA . VAL A 1 175 ? 7.723 -19.718 -1.839 1.00 41.62 175 VAL A CA 1
ATOM 1294 C C . VAL A 1 175 ? 8.441 -18.461 -1.291 1.00 41.62 175 VAL A C 1
ATOM 1296 O O . VAL A 1 175 ? 9.575 -18.551 -0.835 1.00 41.62 175 VAL A O 1
ATOM 1299 N N . LEU A 1 176 ? 7.833 -17.262 -1.327 1.00 36.69 176 LEU A N 1
ATOM 1300 C CA . LEU A 1 176 ? 8.615 -16.015 -1.236 1.00 36.69 176 LEU A CA 1
ATOM 1301 C C . LEU A 1 176 ? 9.175 -15.620 0.142 1.00 36.69 176 LEU A C 1
ATOM 1303 O O . LEU A 1 176 ? 10.328 -15.209 0.205 1.00 36.69 176 LEU A O 1
ATOM 1307 N N . VAL A 1 177 ? 8.424 -15.733 1.240 1.00 36.91 177 VAL A N 1
ATOM 1308 C CA . VAL A 1 177 ? 8.972 -15.614 2.611 1.00 36.91 177 VAL A CA 1
ATOM 1309 C C . VAL A 1 177 ? 8.102 -16.454 3.552 1.00 36.91 177 VAL A C 1
ATOM 1311 O O . VAL A 1 177 ? 7.156 -15.922 4.141 1.00 36.91 177 VAL A O 1
ATOM 1314 N N . PRO A 1 178 ? 8.380 -17.760 3.697 1.00 37.47 178 PRO A N 1
ATOM 1315 C CA . PRO A 1 178 ? 7.558 -18.630 4.536 1.00 37.47 178 PRO A CA 1
ATOM 1316 C C . PRO A 1 178 ? 7.657 -18.271 6.028 1.00 37.47 178 PRO A C 1
ATOM 1318 O O . PRO A 1 178 ? 6.701 -18.453 6.780 1.00 37.47 178 PRO A O 1
ATOM 1321 N N . GLU A 1 179 ? 8.783 -17.695 6.465 1.00 40.72 179 GLU A N 1
ATOM 1322 C CA . GLU A 1 179 ? 9.002 -17.335 7.867 1.00 40.72 179 GLU A CA 1
ATOM 1323 C C . GLU A 1 179 ? 8.540 -15.911 8.219 1.00 40.72 179 GLU A C 1
ATOM 1325 O O . GLU A 1 179 ? 9.133 -14.908 7.814 1.00 40.72 179 GLU A O 1
ATOM 1330 N N . LYS A 1 180 ? 7.528 -15.822 9.094 1.00 45.06 180 LYS A N 1
ATOM 1331 C CA . LYS A 1 180 ? 6.966 -14.565 9.632 1.00 45.06 180 LYS A CA 1
ATOM 1332 C C . LYS A 1 180 ? 8.000 -13.608 10.248 1.00 45.06 180 LYS A C 1
ATOM 1334 O O . LYS A 1 180 ? 7.779 -12.398 10.248 1.00 45.06 180 LYS A O 1
ATOM 1339 N N . ALA A 1 181 ? 9.114 -14.114 10.780 1.00 40.56 181 ALA A N 1
ATOM 1340 C CA . ALA A 1 181 ? 10.142 -13.291 11.423 1.00 40.56 181 ALA A CA 1
ATOM 1341 C C . ALA A 1 181 ? 10.912 -12.408 10.422 1.00 40.56 181 ALA A C 1
ATOM 1343 O O . ALA A 1 181 ? 11.215 -11.252 10.722 1.00 40.56 181 ALA A O 1
ATOM 1344 N N . HIS A 1 182 ? 11.165 -12.918 9.215 1.00 39.62 182 HIS A N 1
ATOM 1345 C CA . HIS A 1 182 ? 11.885 -12.197 8.162 1.00 39.62 182 HIS A CA 1
ATOM 1346 C C . HIS A 1 182 ? 11.023 -11.119 7.507 1.00 39.62 182 HIS A C 1
ATOM 1348 O O . HIS A 1 182 ? 11.530 -10.078 7.090 1.00 39.62 182 HIS A O 1
ATOM 1354 N N . GLN A 1 183 ? 9.702 -11.300 7.528 1.00 41.47 183 GLN A N 1
ATOM 1355 C CA . GLN A 1 183 ? 8.760 -10.298 7.043 1.00 41.47 183 GLN A CA 1
ATOM 1356 C C . GLN A 1 183 ? 8.867 -8.988 7.857 1.00 41.47 183 GLN A C 1
ATOM 1358 O O . GLN A 1 183 ? 8.942 -7.896 7.302 1.00 41.47 183 GLN A O 1
ATOM 1363 N N . ALA A 1 184 ? 9.005 -9.062 9.183 1.00 38.59 184 ALA A N 1
ATOM 1364 C CA . ALA A 1 184 ? 9.093 -7.875 10.042 1.00 38.59 184 ALA A CA 1
ATOM 1365 C C . ALA A 1 184 ? 10.362 -7.014 9.833 1.00 38.59 184 ALA A C 1
ATOM 1367 O O . ALA A 1 184 ? 10.392 -5.851 10.235 1.00 38.59 184 ALA A O 1
ATOM 1368 N N . GLN A 1 185 ? 11.414 -7.566 9.217 1.00 35.47 185 GLN A N 1
ATOM 1369 C CA . GLN A 1 185 ? 12.707 -6.890 9.042 1.00 35.47 185 GLN A CA 1
ATOM 1370 C C . GLN A 1 185 ? 12.791 -6.086 7.737 1.00 35.47 185 GLN A C 1
ATOM 1372 O O . GLN A 1 185 ? 13.475 -5.063 7.690 1.00 35.47 185 GLN A O 1
ATOM 1377 N N . VAL A 1 186 ? 12.056 -6.502 6.702 1.00 31.91 186 VAL A N 1
ATOM 1378 C CA . VAL A 1 186 ? 12.010 -5.825 5.392 1.00 31.91 186 VAL A CA 1
ATOM 1379 C C . VAL A 1 186 ? 11.133 -4.564 5.443 1.00 31.91 186 VAL A C 1
ATOM 1381 O O . VAL A 1 186 ? 11.311 -3.621 4.669 1.00 31.91 186 VAL A O 1
ATOM 1384 N N . TRP A 1 187 ? 10.203 -4.518 6.393 1.00 39.78 187 TRP A N 1
ATOM 1385 C CA . TRP A 1 187 ? 9.026 -3.665 6.332 1.00 39.78 187 TRP A CA 1
ATOM 1386 C C . TRP A 1 187 ? 8.849 -2.840 7.608 1.00 39.78 187 TRP A C 1
ATOM 1388 O O . TRP A 1 187 ? 7.979 -3.091 8.439 1.00 39.78 187 TRP A O 1
ATOM 1398 N N . ARG A 1 188 ? 9.706 -1.823 7.772 1.00 37.06 188 ARG A N 1
ATOM 1399 C CA . ARG A 1 188 ? 9.599 -0.858 8.878 1.00 37.06 188 ARG A CA 1
ATOM 1400 C C . ARG A 1 188 ? 8.473 0.155 8.654 1.00 37.06 188 ARG A C 1
ATOM 1402 O O . ARG A 1 188 ? 8.249 0.650 7.551 1.00 37.06 188 ARG A O 1
ATOM 1409 N N . ILE A 1 189 ? 7.808 0.485 9.756 1.00 43.50 189 ILE A N 1
ATOM 1410 C CA . ILE A 1 189 ? 6.642 1.366 9.853 1.00 43.50 189 ILE A CA 1
ATOM 1411 C C . ILE A 1 189 ? 7.099 2.833 9.944 1.00 43.50 189 ILE A C 1
ATOM 1413 O O . ILE A 1 189 ? 7.870 3.174 10.838 1.00 43.50 189 ILE A O 1
ATOM 1417 N N . ILE A 1 190 ? 6.572 3.717 9.089 1.00 39.97 190 ILE A N 1
ATOM 1418 C CA . ILE A 1 190 ? 6.617 5.182 9.273 1.00 39.97 190 ILE A CA 1
ATOM 1419 C C . ILE A 1 190 ? 5.187 5.720 9.134 1.00 39.97 190 ILE A C 1
ATOM 1421 O O . ILE A 1 190 ? 4.631 5.760 8.045 1.00 39.97 190 ILE A O 1
ATOM 1425 N N . GLY A 1 191 ? 4.555 6.056 10.260 1.00 52.72 191 GLY A N 1
ATOM 1426 C CA . GLY A 1 191 ? 3.109 6.285 10.362 1.00 52.72 191 GLY A CA 1
ATOM 1427 C C . GLY A 1 191 ? 2.634 7.701 10.030 1.00 52.72 191 GLY A C 1
ATOM 1428 O O . GLY A 1 191 ? 2.984 8.647 10.733 1.00 52.72 191 GLY A O 1
ATOM 1429 N N . ASN A 1 192 ? 1.721 7.814 9.062 1.00 53.28 192 ASN A N 1
ATOM 1430 C CA . ASN A 1 192 ? 0.721 8.887 9.037 1.00 53.28 192 ASN A CA 1
ATOM 1431 C C . ASN A 1 192 ? -0.257 8.719 10.223 1.00 53.28 192 ASN A C 1
ATOM 1433 O O . ASN A 1 192 ? -0.435 7.592 10.700 1.00 53.28 192 ASN A O 1
ATOM 1437 N N . PRO A 1 193 ? -0.886 9.798 10.730 1.00 70.12 193 PRO A N 1
ATOM 1438 C CA . PRO A 1 193 ? -1.947 9.669 11.729 1.00 70.12 193 PRO A CA 1
ATOM 1439 C C . PRO A 1 193 ? 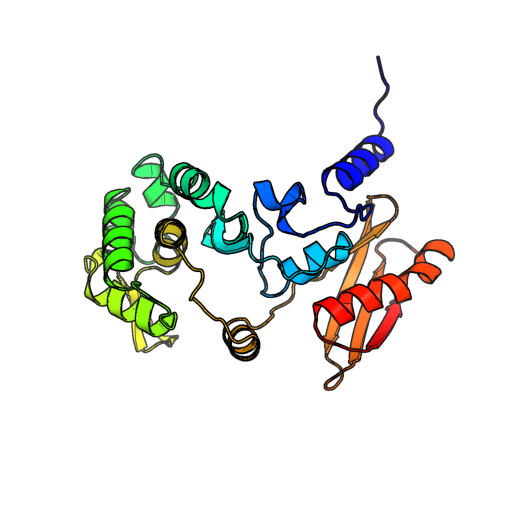-3.111 8.831 11.177 1.00 70.12 193 PRO A C 1
ATOM 1441 O O . PRO A 1 193 ? -3.457 8.937 10.000 1.00 70.12 193 PRO A O 1
ATOM 1444 N N . GLY A 1 194 ? -3.711 8.000 12.028 1.00 79.62 194 GLY A N 1
ATOM 1445 C CA . GLY A 1 194 ? -4.957 7.309 11.713 1.00 79.62 194 GLY A CA 1
ATOM 1446 C C . GLY A 1 194 ? -6.166 8.227 11.901 1.00 79.62 194 GLY A C 1
ATOM 1447 O O . GLY A 1 194 ? -6.070 9.269 12.550 1.00 79.62 194 GLY A O 1
ATOM 1448 N N . ALA A 1 195 ? -7.310 7.844 11.337 1.00 84.00 195 ALA A N 1
ATOM 1449 C CA . ALA A 1 195 ? -8.576 8.561 11.489 1.00 84.00 195 ALA A CA 1
ATOM 1450 C C . ALA A 1 195 ? -9.472 7.881 12.533 1.00 84.00 195 ALA A C 1
ATOM 1452 O O . ALA A 1 195 ? -9.517 6.652 12.604 1.00 84.00 195 ALA A O 1
ATOM 1453 N N . VAL A 1 196 ? -10.201 8.679 13.317 1.00 84.50 196 VAL A N 1
ATOM 1454 C CA . VAL A 1 196 ? -11.294 8.204 14.177 1.00 84.50 196 VAL A CA 1
ATOM 1455 C C . VAL A 1 196 ? -12.600 8.367 13.413 1.00 84.50 196 VAL A C 1
ATOM 1457 O O . VAL A 1 196 ? -12.976 9.490 13.076 1.00 84.50 196 VAL A O 1
ATOM 1460 N N . LEU A 1 197 ? -13.281 7.254 13.141 1.00 83.69 197 LEU A N 1
ATOM 1461 C CA . LEU A 1 197 ? -14.570 7.250 12.455 1.00 83.69 197 LEU A CA 1
ATOM 1462 C C . LEU A 1 197 ? -15.713 7.116 13.465 1.00 83.69 197 LEU A C 1
ATOM 1464 O O . LEU A 1 197 ? -15.736 6.174 14.252 1.00 83.69 197 LEU A O 1
ATOM 1468 N N . VAL A 1 198 ? -16.674 8.037 13.417 1.00 83.31 198 VAL A N 1
ATOM 1469 C CA . VAL A 1 198 ? -17.915 8.000 14.201 1.00 83.31 198 VAL A CA 1
ATOM 1470 C C . VAL A 1 198 ? -19.077 8.122 13.231 1.00 83.31 198 VAL A C 1
ATOM 1472 O O . VAL A 1 198 ? -19.179 9.107 12.509 1.00 83.31 198 VAL A O 1
ATOM 1475 N N . ASP A 1 199 ? -19.931 7.100 13.183 1.00 81.12 199 ASP A N 1
ATOM 1476 C CA . ASP A 1 199 ? -21.106 7.045 12.302 1.00 81.12 199 ASP A CA 1
ATOM 1477 C C . ASP A 1 199 ? -20.771 7.310 10.810 1.00 81.12 199 ASP A C 1
ATOM 1479 O O . ASP A 1 199 ? -21.584 7.819 10.041 1.00 81.12 199 ASP A O 1
ATOM 1483 N N . GLY A 1 200 ? -19.550 6.938 10.398 1.00 69.12 200 GLY A N 1
ATOM 1484 C CA . GLY A 1 200 ? -19.014 7.119 9.044 1.00 69.12 200 GLY A CA 1
ATOM 1485 C C . GLY A 1 200 ? -18.332 8.469 8.789 1.00 69.12 200 GLY A C 1
ATOM 1486 O O . GLY A 1 200 ? -17.683 8.625 7.755 1.00 69.12 200 GLY A O 1
ATOM 1487 N N . ASP A 1 201 ? -18.419 9.417 9.723 1.00 71.88 201 ASP A N 1
ATOM 1488 C CA . ASP A 1 201 ? -17.719 10.701 9.672 1.00 71.88 201 ASP A CA 1
ATOM 1489 C C . ASP A 1 201 ? -16.353 10.636 10.368 1.00 71.88 201 ASP A C 1
ATOM 1491 O O . ASP A 1 201 ? -16.161 9.917 11.348 1.00 71.88 201 ASP A O 1
ATOM 1495 N N . VAL A 1 202 ? -15.390 11.422 9.879 1.00 77.12 202 VAL A N 1
ATOM 1496 C CA . VAL A 1 202 ? -14.084 11.577 10.536 1.00 77.12 202 VAL A CA 1
ATOM 1497 C C . VAL A 1 202 ? -14.229 12.569 11.690 1.00 77.12 202 VAL A C 1
ATOM 1499 O O . VAL A 1 202 ? -14.329 13.773 11.471 1.00 77.12 202 VAL A O 1
ATOM 1502 N N . ALA A 1 203 ? -14.222 12.061 12.921 1.00 82.81 203 ALA A N 1
ATOM 1503 C CA . ALA A 1 203 ? -14.403 12.852 14.141 1.00 82.81 203 ALA A CA 1
ATOM 1504 C C . ALA A 1 203 ? -13.079 13.308 14.780 1.00 82.81 203 ALA A C 1
ATOM 1506 O O . ALA A 1 203 ? -13.083 14.071 15.746 1.00 82.81 203 ALA A O 1
ATOM 1507 N N . GLY A 1 204 ? -11.945 12.830 14.269 1.00 82.44 204 GLY A N 1
ATOM 1508 C CA . GLY A 1 204 ? -10.627 13.157 14.790 1.00 82.44 204 GLY A CA 1
ATOM 1509 C C . GLY A 1 204 ? -9.524 12.313 14.171 1.00 82.44 204 GLY A C 1
ATOM 1510 O O . GLY A 1 204 ? -9.738 11.552 13.223 1.00 82.44 204 GLY A O 1
ATOM 1511 N N . THR A 1 205 ? -8.340 12.421 14.758 1.00 87.44 205 THR A N 1
ATOM 1512 C CA . THR A 1 205 ? -7.182 11.596 14.410 1.00 87.44 205 THR A CA 1
ATOM 1513 C C . THR A 1 205 ? -6.714 10.787 15.602 1.00 87.44 205 THR A C 1
ATOM 1515 O O . THR A 1 205 ? -7.082 11.060 16.742 1.00 87.44 205 THR A O 1
ATOM 1518 N N . TRP A 1 206 ? -5.886 9.787 15.343 1.00 91.06 206 TRP A N 1
ATOM 1519 C CA . TRP A 1 206 ? -5.139 9.114 16.386 1.00 91.06 206 TRP A CA 1
ATOM 1520 C C . TRP A 1 206 ? -3.706 8.843 15.946 1.00 91.06 206 TRP A C 1
ATOM 1522 O O . TRP A 1 206 ? -3.392 8.713 14.759 1.00 91.06 206 TRP A O 1
ATOM 1532 N N . ARG A 1 207 ? -2.812 8.756 16.924 1.00 89.19 207 ARG A N 1
ATOM 1533 C CA . ARG A 1 207 ? -1.423 8.335 16.744 1.00 89.19 207 ARG A CA 1
ATOM 1534 C C . ARG A 1 207 ? -1.130 7.220 17.721 1.00 89.19 207 ARG A C 1
ATOM 1536 O O . ARG A 1 207 ? -1.688 7.190 18.809 1.00 89.19 207 ARG A O 1
ATOM 1543 N N . ALA A 1 208 ? -0.250 6.315 17.321 1.00 88.31 208 ALA A N 1
ATOM 1544 C CA . ALA A 1 208 ? 0.181 5.234 18.183 1.00 88.31 208 ALA A CA 1
ATOM 1545 C C . ALA A 1 208 ? 1.697 5.202 18.301 1.00 88.31 208 ALA A C 1
ATOM 1547 O O . ALA A 1 208 ? 2.408 5.278 17.292 1.00 88.31 208 ALA A O 1
ATOM 1548 N N . ARG A 1 209 ? 2.160 5.036 19.535 1.00 88.62 209 ARG A N 1
ATOM 1549 C CA . ARG A 1 209 ? 3.561 4.918 19.913 1.00 88.62 209 ARG A CA 1
ATOM 1550 C C . ARG A 1 209 ? 3.776 3.571 20.591 1.00 88.62 209 ARG A C 1
ATOM 1552 O O . ARG A 1 209 ? 2.990 3.152 21.434 1.00 88.62 209 ARG A O 1
ATOM 1559 N N . GLN A 1 210 ? 4.854 2.888 20.223 1.00 86.69 210 GLN A N 1
ATOM 1560 C CA . GLN A 1 210 ? 5.261 1.673 20.918 1.00 86.69 210 GLN A CA 1
ATOM 1561 C C . GLN A 1 210 ? 5.826 2.046 22.299 1.00 86.69 210 GLN A C 1
ATOM 1563 O O . GLN A 1 210 ? 6.763 2.842 22.386 1.00 86.69 210 GLN A O 1
ATOM 1568 N N . ALA A 1 211 ? 5.277 1.459 23.361 1.00 87.56 211 ALA A N 1
ATOM 1569 C CA . ALA A 1 211 ? 5.715 1.651 24.739 1.00 87.56 211 ALA A CA 1
ATOM 1570 C C . ALA A 1 211 ? 6.172 0.301 25.312 1.00 87.56 211 ALA A C 1
ATOM 1572 O O . ALA A 1 211 ? 5.397 -0.476 25.858 1.00 87.56 211 ALA A O 1
ATOM 1573 N N . GLY A 1 212 ? 7.454 -0.023 25.133 1.00 85.06 212 GLY A N 1
ATOM 1574 C CA . GLY A 1 212 ? 7.982 -1.350 25.465 1.00 85.06 212 GLY A CA 1
ATOM 1575 C C . GLY A 1 212 ? 7.581 -2.430 24.451 1.00 85.06 212 GLY A C 1
ATOM 1576 O O . GLY A 1 212 ? 7.086 -2.143 23.363 1.00 85.06 212 GLY A O 1
ATOM 1577 N N . ARG A 1 213 ? 7.832 -3.707 24.772 1.00 81.19 213 ARG A N 1
ATOM 1578 C CA . ARG A 1 213 ? 7.724 -4.800 23.783 1.00 81.19 213 ARG A CA 1
ATOM 1579 C C . ARG A 1 213 ? 6.287 -5.223 23.463 1.00 81.19 213 ARG A C 1
ATOM 1581 O O . ARG A 1 213 ? 6.051 -5.753 22.386 1.00 81.19 213 ARG A O 1
ATOM 1588 N N . LYS A 1 214 ? 5.348 -5.037 24.395 1.00 89.56 214 LYS A N 1
ATOM 1589 C CA . LYS A 1 214 ? 3.982 -5.583 24.298 1.00 89.56 214 LYS A CA 1
ATOM 1590 C C . LYS A 1 214 ? 2.868 -4.544 24.424 1.00 89.56 214 LYS A C 1
ATOM 1592 O O . LYS A 1 214 ? 1.713 -4.927 24.281 1.00 89.56 214 LYS A O 1
ATOM 1597 N N . THR A 1 215 ? 3.186 -3.273 24.648 1.00 92.50 215 THR A N 1
ATOM 1598 C CA . THR A 1 215 ? 2.176 -2.245 24.925 1.00 92.50 215 THR A CA 1
ATOM 1599 C C . THR A 1 215 ? 2.236 -1.144 23.870 1.00 92.50 215 THR A C 1
ATOM 1601 O O . THR A 1 215 ? 3.314 -0.690 23.472 1.00 92.50 215 THR A O 1
ATOM 1604 N N . LEU A 1 216 ? 1.061 -0.728 23.407 1.00 92.31 216 LEU A N 1
ATOM 1605 C CA . LEU A 1 216 ? 0.871 0.380 22.485 1.00 92.31 216 LEU A CA 1
ATOM 1606 C C . LEU A 1 216 ? 0.172 1.534 23.213 1.00 92.31 216 LEU A C 1
ATOM 1608 O O . LEU A 1 216 ? -0.900 1.354 23.780 1.00 92.31 216 LEU A O 1
ATOM 1612 N N . GLU A 1 217 ? 0.758 2.724 23.184 1.00 94.19 217 GLU A N 1
ATOM 1613 C CA . GLU A 1 217 ? 0.088 3.952 23.615 1.00 94.19 217 GLU A CA 1
ATOM 1614 C C . GLU A 1 217 ? -0.612 4.569 22.408 1.00 94.19 217 GLU A C 1
ATOM 1616 O O . GLU A 1 217 ? 0.017 4.775 21.368 1.00 94.19 217 GLU A O 1
ATOM 1621 N N . ILE A 1 218 ? -1.907 4.846 22.532 1.00 94.12 218 ILE A N 1
ATOM 1622 C CA . ILE A 1 218 ? -2.730 5.450 21.490 1.00 94.12 218 ILE A CA 1
ATOM 1623 C C . ILE A 1 218 ? -3.265 6.779 22.002 1.00 94.12 218 ILE A C 1
ATOM 1625 O O . ILE A 1 218 ? -4.043 6.820 22.950 1.00 94.12 218 ILE A O 1
ATOM 1629 N N . THR A 1 219 ? -2.897 7.857 21.323 1.00 94.50 219 THR A N 1
ATOM 1630 C CA . THR A 1 219 ? -3.441 9.188 21.582 1.00 94.50 219 THR A CA 1
ATOM 1631 C C . THR A 1 219 ? -4.507 9.493 20.542 1.00 94.50 219 THR A C 1
ATOM 1633 O O . THR A 1 219 ? -4.223 9.473 19.344 1.00 94.50 219 THR A O 1
ATOM 1636 N N . VAL A 1 220 ? -5.721 9.787 20.995 1.00 93.62 220 VAL A N 1
ATOM 1637 C CA . VAL A 1 220 ? -6.859 10.218 20.180 1.00 93.62 220 VAL A CA 1
ATOM 1638 C C . VAL A 1 220 ? -7.019 11.730 20.302 1.00 93.62 220 VAL A C 1
ATOM 1640 O O . VAL A 1 220 ? -7.135 12.256 21.404 1.00 93.62 220 VAL A O 1
ATOM 1643 N N . THR A 1 221 ? -7.080 12.428 19.173 1.00 91.06 221 THR A N 1
ATOM 1644 C CA . THR A 1 221 ? -7.289 13.879 19.092 1.00 91.06 221 THR A CA 1
ATOM 1645 C C . THR A 1 221 ? -8.588 14.162 18.332 1.00 91.06 221 THR A C 1
ATOM 1647 O O . THR A 1 221 ? -8.597 14.080 17.097 1.00 91.06 221 THR A O 1
ATOM 1650 N N . PRO A 1 222 ? -9.697 14.461 19.034 1.00 88.31 222 PRO A N 1
ATOM 1651 C CA . PRO A 1 222 ? -10.961 14.852 18.410 1.00 88.31 222 PRO A CA 1
ATOM 1652 C C . PRO A 1 222 ? -10.831 16.182 17.655 1.00 88.31 222 PRO A C 1
ATOM 1654 O O . PRO A 1 222 ? -10.054 17.046 18.051 1.00 88.31 222 PRO A O 1
ATOM 1657 N N . PHE A 1 223 ? -11.602 16.369 16.583 1.00 79.62 223 PHE A N 1
ATOM 1658 C CA . PHE A 1 223 ? -11.640 17.643 15.851 1.00 79.62 223 PHE A CA 1
ATOM 1659 C C . PHE A 1 223 ? -12.590 18.668 16.463 1.00 79.62 223 PHE A C 1
ATOM 1661 O O . PHE A 1 223 ? -12.349 19.866 16.347 1.00 79.62 223 PHE A O 1
ATOM 1668 N N . ALA A 1 224 ? -13.679 18.214 17.081 1.00 76.81 224 ALA A N 1
ATOM 1669 C CA . ALA A 1 224 ? -14.701 19.095 17.623 1.00 76.81 224 ALA A CA 1
ATOM 1670 C C . ALA A 1 224 ? -15.216 18.564 18.959 1.00 76.81 224 ALA A C 1
ATOM 1672 O O . ALA A 1 224 ? -15.858 17.514 19.015 1.00 76.81 224 ALA A O 1
ATOM 1673 N N . GLY A 1 225 ? -14.958 19.335 20.017 1.00 78.44 225 GLY A N 1
ATOM 1674 C CA . GLY A 1 225 ? -15.446 19.072 21.363 1.00 78.44 225 GLY A CA 1
ATOM 1675 C C . GLY A 1 225 ? -15.090 17.687 21.907 1.00 78.44 225 GLY A C 1
ATOM 1676 O O . GLY A 1 225 ? -14.261 16.941 21.384 1.00 78.44 225 GLY A O 1
ATOM 1677 N N . ARG A 1 226 ? -15.756 17.324 23.002 1.00 86.69 226 ARG A N 1
ATOM 1678 C CA . ARG A 1 226 ? -15.581 16.011 23.624 1.00 86.69 226 ARG A CA 1
ATOM 1679 C C . ARG A 1 226 ? -16.347 14.944 22.845 1.00 86.69 226 ARG A C 1
ATOM 1681 O O . ARG A 1 226 ? -17.552 15.075 22.639 1.00 86.69 226 ARG A O 1
ATOM 1688 N N . LEU A 1 227 ? -15.677 13.833 22.527 1.00 88.75 227 LEU A N 1
ATOM 1689 C CA . LEU A 1 227 ? -16.336 12.615 22.036 1.00 88.75 227 LEU A CA 1
ATOM 1690 C C . LEU A 1 227 ? -17.438 12.189 23.010 1.00 88.75 227 LEU A C 1
ATOM 1692 O O . LEU A 1 227 ? -17.243 12.277 24.221 1.00 88.75 227 LEU A O 1
ATOM 1696 N N . SER A 1 228 ? -18.578 11.708 22.512 1.00 91.69 228 SER A N 1
ATOM 1697 C CA . SER A 1 228 ? -19.697 11.282 23.366 1.00 91.69 228 SER A CA 1
ATOM 1698 C C . SER A 1 228 ? -19.313 10.120 24.296 1.00 91.69 228 SER A C 1
ATOM 1700 O O . SER A 1 228 ? -18.370 9.377 24.025 1.00 91.69 228 SER A O 1
ATOM 1702 N N . ALA A 1 229 ? -20.063 9.923 25.388 1.00 92.06 229 ALA A N 1
ATOM 1703 C CA . ALA A 1 229 ? -19.825 8.806 26.311 1.00 92.06 229 ALA A CA 1
ATOM 1704 C C . ALA A 1 229 ? -19.886 7.441 25.601 1.00 92.06 229 ALA A C 1
ATOM 1706 O O . ALA A 1 229 ? -19.049 6.582 25.868 1.00 92.06 229 ALA A O 1
ATOM 1707 N N . ARG A 1 230 ? -20.806 7.291 24.635 1.00 93.56 230 ARG A N 1
ATOM 1708 C CA . ARG A 1 230 ? -20.904 6.114 23.760 1.00 93.56 230 ARG A CA 1
ATOM 1709 C C . ARG A 1 230 ? -19.594 5.851 23.021 1.00 93.56 230 ARG A C 1
ATOM 1711 O O . ARG A 1 230 ? -19.085 4.742 23.083 1.00 93.56 230 ARG A O 1
ATOM 1718 N N . VAL A 1 231 ? -19.058 6.862 22.334 1.00 92.12 231 VAL A N 1
ATOM 1719 C CA . VAL A 1 231 ? -17.830 6.717 21.535 1.00 92.12 231 VAL A CA 1
ATOM 1720 C C . VAL A 1 231 ? -16.631 6.442 22.435 1.00 92.12 231 VAL A C 1
ATOM 1722 O O . VAL A 1 231 ? -15.846 5.548 22.142 1.00 92.12 231 VAL A O 1
ATOM 1725 N N . ARG A 1 232 ? -16.511 7.149 23.567 1.00 92.69 232 ARG A N 1
ATOM 1726 C CA . ARG A 1 232 ? -15.432 6.898 24.536 1.00 92.69 232 ARG A CA 1
ATOM 1727 C C . ARG A 1 232 ? -15.456 5.464 25.064 1.00 92.69 232 ARG A C 1
ATOM 1729 O O . ARG A 1 232 ? -14.401 4.854 25.145 1.00 92.69 232 ARG A O 1
ATOM 1736 N N . GLY A 1 233 ? -16.641 4.911 25.334 1.00 93.50 233 GLY A N 1
ATOM 1737 C CA . GLY A 1 233 ? -16.802 3.517 25.761 1.00 93.50 233 GLY A CA 1
ATOM 1738 C C . GLY A 1 233 ? -16.424 2.470 24.704 1.00 93.50 233 GLY A C 1
ATOM 1739 O O . GLY A 1 233 ? -16.313 1.297 25.036 1.00 93.50 233 GLY A O 1
ATOM 1740 N N . GLN A 1 234 ? -16.221 2.869 23.444 1.00 93.69 234 GLN A N 1
ATOM 1741 C CA . GLN A 1 234 ? -15.783 1.981 22.362 1.00 93.69 234 GLN A CA 1
ATOM 1742 C C . GLN A 1 234 ? -14.269 2.048 22.117 1.00 93.69 234 GLN A C 1
ATOM 1744 O O . GLN A 1 234 ? -13.715 1.129 21.516 1.00 93.69 234 GLN A O 1
ATOM 1749 N N . LEU A 1 235 ? -13.587 3.106 22.579 1.00 94.44 235 LEU A N 1
ATOM 1750 C CA . LEU A 1 235 ? -12.185 3.359 22.233 1.00 94.44 235 LEU A CA 1
ATOM 1751 C C . LEU A 1 235 ? -11.247 2.231 22.662 1.00 94.44 235 LEU A C 1
ATOM 1753 O O . LEU A 1 235 ? -10.346 1.899 21.901 1.00 94.44 235 LEU A O 1
ATOM 1757 N N . ASP A 1 236 ? -11.466 1.619 23.826 1.00 94.25 236 ASP A N 1
ATOM 1758 C CA . ASP A 1 236 ? -10.598 0.542 24.317 1.00 94.25 236 ASP A CA 1
ATOM 1759 C C . ASP A 1 236 ? -10.681 -0.713 23.437 1.00 94.25 236 ASP A C 1
ATOM 1761 O O . ASP A 1 236 ? -9.661 -1.330 23.128 1.00 94.25 236 ASP A O 1
ATOM 1765 N N . ALA A 1 237 ? -11.882 -1.059 22.962 1.00 93.50 237 ALA A N 1
ATOM 1766 C CA . ALA A 1 237 ? -12.071 -2.179 22.042 1.00 93.50 237 ALA A CA 1
ATOM 1767 C C . ALA A 1 237 ? -11.397 -1.907 20.687 1.00 93.50 237 ALA A C 1
ATOM 1769 O O . ALA A 1 237 ? -10.701 -2.768 20.148 1.00 93.50 237 ALA A O 1
ATOM 1770 N N . GLU A 1 238 ? -11.544 -0.690 20.159 1.00 94.50 238 GLU A N 1
ATOM 1771 C CA . GLU A 1 238 ? -10.875 -0.271 18.923 1.00 94.50 238 GLU A CA 1
ATOM 1772 C C . GLU A 1 238 ? -9.347 -0.245 19.083 1.00 94.50 238 GLU A C 1
ATOM 1774 O O . GLU A 1 238 ? -8.605 -0.693 18.209 1.00 94.50 238 GLU A O 1
ATOM 1779 N N . ALA A 1 239 ? -8.856 0.214 20.231 1.00 94.12 239 ALA A N 1
ATOM 1780 C CA . ALA A 1 239 ? -7.439 0.244 20.555 1.00 94.12 239 ALA A CA 1
ATOM 1781 C C . ALA A 1 239 ? -6.833 -1.159 20.674 1.00 94.12 239 ALA A C 1
ATOM 1783 O O . ALA A 1 239 ? -5.712 -1.378 20.209 1.00 94.12 239 ALA A O 1
ATOM 1784 N N . ALA A 1 240 ? -7.575 -2.122 21.225 1.00 93.00 240 ALA A N 1
ATOM 1785 C CA . ALA A 1 240 ? -7.160 -3.520 21.275 1.00 93.00 240 ALA A CA 1
ATOM 1786 C C . ALA A 1 240 ? -6.985 -4.118 19.867 1.00 93.00 240 ALA A C 1
ATOM 1788 O O . ALA A 1 240 ? -6.002 -4.820 19.618 1.00 93.00 240 ALA A O 1
ATOM 1789 N N . LEU A 1 241 ? -7.867 -3.781 18.915 1.00 90.69 241 LEU A N 1
ATOM 1790 C CA . LEU A 1 241 ? -7.712 -4.182 17.510 1.00 90.69 241 LEU A CA 1
ATOM 1791 C C . LEU A 1 241 ? -6.438 -3.591 16.893 1.00 90.69 241 LEU A C 1
ATOM 1793 O O . LEU A 1 241 ? -5.680 -4.303 16.229 1.00 90.69 241 LEU A O 1
ATOM 1797 N N . VAL A 1 242 ? -6.164 -2.305 17.143 1.00 90.56 242 VAL A N 1
ATOM 1798 C CA . VAL A 1 242 ? -4.933 -1.645 16.678 1.00 90.56 242 VAL A CA 1
ATOM 1799 C C . VAL A 1 242 ? -3.692 -2.309 17.282 1.00 90.56 242 VAL A C 1
ATOM 1801 O O . VAL A 1 242 ? -2.723 -2.561 16.560 1.00 90.56 242 VAL A O 1
ATOM 1804 N N . ALA A 1 243 ? -3.706 -2.609 18.584 1.00 90.19 243 ALA A N 1
ATOM 1805 C CA . ALA A 1 243 ? -2.609 -3.290 19.264 1.00 90.19 243 ALA A CA 1
ATOM 1806 C C . ALA A 1 243 ? -2.353 -4.676 18.663 1.00 90.19 243 ALA A C 1
ATOM 1808 O O . ALA A 1 243 ? -1.226 -4.944 18.244 1.00 90.19 243 ALA A O 1
ATOM 1809 N N . GLY A 1 244 ? -3.392 -5.501 18.501 1.00 87.50 244 GLY A N 1
ATOM 1810 C CA . GLY A 1 244 ? -3.275 -6.821 17.878 1.00 87.50 244 GLY A CA 1
ATOM 1811 C C . GLY A 1 244 ? -2.725 -6.753 16.449 1.00 87.50 244 GLY A C 1
ATOM 1812 O O . GLY A 1 244 ? -1.785 -7.475 16.103 1.00 87.50 244 GLY A O 1
ATOM 1813 N N . ALA A 1 245 ? -3.218 -5.815 15.633 1.00 85.19 245 ALA A N 1
ATOM 1814 C CA . ALA A 1 245 ? -2.718 -5.598 14.275 1.00 85.19 245 ALA A CA 1
ATOM 1815 C C . ALA A 1 245 ? -1.231 -5.196 14.242 1.00 85.19 245 ALA A C 1
ATOM 1817 O O . ALA A 1 245 ? -0.513 -5.566 13.309 1.00 85.19 245 ALA A O 1
ATOM 1818 N N . ARG A 1 246 ? -0.757 -4.482 15.273 1.00 82.75 246 ARG A N 1
ATOM 1819 C CA . ARG A 1 246 ? 0.649 -4.081 15.454 1.00 82.75 246 ARG A CA 1
ATOM 1820 C C . ARG A 1 246 ? 1.491 -5.082 16.256 1.00 82.75 246 ARG A C 1
ATOM 1822 O O . ARG A 1 246 ? 2.668 -4.824 16.482 1.00 82.75 246 ARG A O 1
ATOM 1829 N N . GLY A 1 247 ? 0.929 -6.225 16.655 1.00 85.25 247 GLY A N 1
ATOM 1830 C CA . GLY A 1 247 ? 1.632 -7.252 17.432 1.00 85.25 247 GLY A CA 1
ATOM 1831 C C . GLY A 1 247 ? 1.872 -6.894 18.905 1.00 85.25 247 GLY A C 1
ATOM 1832 O O . GLY A 1 247 ? 2.710 -7.518 19.553 1.00 85.25 247 GLY A O 1
ATOM 1833 N N . ALA A 1 248 ? 1.161 -5.900 19.436 1.00 88.62 248 ALA A N 1
ATOM 1834 C CA . ALA A 1 248 ? 1.117 -5.586 20.859 1.00 88.62 248 ALA A CA 1
ATOM 1835 C C . ALA A 1 248 ? 0.005 -6.399 21.548 1.00 88.62 248 ALA A C 1
ATOM 1837 O O . ALA A 1 248 ? -1.033 -6.679 20.953 1.00 88.62 248 ALA A O 1
ATOM 1838 N N . ALA A 1 249 ? 0.234 -6.782 22.805 1.00 90.75 249 ALA A N 1
ATOM 1839 C CA . ALA A 1 249 ? -0.741 -7.499 23.628 1.00 90.75 249 ALA A CA 1
ATOM 1840 C C . ALA A 1 249 ? -1.707 -6.546 24.348 1.00 90.75 249 ALA A C 1
ATOM 1842 O O . ALA A 1 249 ? -2.811 -6.943 24.701 1.00 90.75 249 ALA A O 1
ATOM 1843 N N . GLU A 1 250 ? -1.284 -5.301 24.569 1.00 93.00 250 GLU A N 1
ATOM 1844 C CA . GLU A 1 250 ? -2.029 -4.306 25.334 1.00 93.00 250 GLU A CA 1
ATOM 1845 C C . GLU A 1 250 ? -2.065 -2.965 24.602 1.00 93.00 250 GLU A C 1
ATOM 1847 O O . GLU A 1 250 ? -1.107 -2.585 23.918 1.00 93.00 250 GLU A O 1
ATOM 1852 N N . ALA A 1 251 ? -3.150 -2.219 24.810 1.00 95.12 251 ALA A N 1
ATOM 1853 C CA . ALA A 1 251 ? -3.291 -0.838 24.375 1.00 95.12 251 ALA A CA 1
ATOM 1854 C C . ALA A 1 251 ? -3.629 0.059 25.570 1.00 95.12 251 ALA A C 1
ATOM 1856 O O . ALA A 1 251 ? -4.405 -0.327 26.441 1.00 95.12 251 ALA A O 1
ATOM 1857 N N . ARG A 1 252 ? -3.065 1.266 25.597 1.00 95.25 252 ARG A N 1
ATOM 1858 C CA . ARG A 1 252 ? -3.434 2.335 26.529 1.00 95.25 252 ARG A CA 1
ATOM 1859 C C . ARG A 1 252 ? -3.939 3.511 25.719 1.00 95.25 252 ARG A C 1
ATOM 1861 O O . ARG A 1 252 ? -3.212 3.992 24.852 1.00 95.25 252 ARG A O 1
ATOM 1868 N N . VAL A 1 253 ? -5.166 3.947 25.982 1.00 96.25 253 VAL A N 1
ATOM 1869 C CA . VAL A 1 253 ? -5.789 5.047 25.247 1.00 96.25 253 VAL A CA 1
ATOM 1870 C C . VAL A 1 253 ? -5.746 6.319 26.0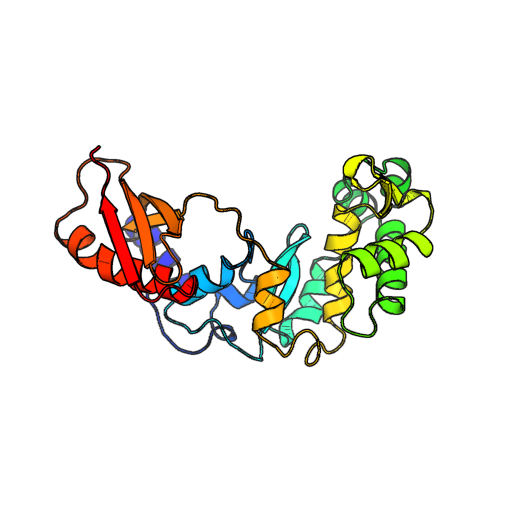76 1.00 96.25 253 VAL A C 1
ATOM 1872 O O . VAL A 1 253 ? -6.176 6.344 27.225 1.00 96.25 253 VAL A O 1
ATOM 1875 N N . GLU A 1 254 ? -5.278 7.391 25.456 1.00 95.00 254 GLU A N 1
ATOM 1876 C CA . GLU A 1 254 ? -5.400 8.750 25.957 1.00 95.00 254 GLU A CA 1
ATOM 1877 C C . GLU A 1 254 ? -6.228 9.566 24.964 1.00 95.00 254 GLU A C 1
ATOM 1879 O O . GLU A 1 254 ? -5.981 9.531 23.758 1.00 95.00 254 GLU A O 1
ATOM 1884 N N . VAL A 1 255 ? -7.211 10.319 25.456 1.00 93.44 255 VAL A N 1
ATOM 1885 C CA . VAL A 1 255 ? -7.955 11.281 24.636 1.00 93.44 255 VAL A CA 1
ATOM 1886 C C . VAL A 1 255 ? -7.437 12.671 24.967 1.00 93.44 255 VAL A C 1
ATOM 1888 O O . VAL A 1 255 ? -7.626 13.147 26.085 1.00 93.44 255 VAL A O 1
ATOM 1891 N N . ALA A 1 256 ? -6.797 13.314 23.993 1.00 87.31 256 ALA A N 1
ATOM 1892 C CA . ALA A 1 256 ? -6.309 14.675 24.136 1.00 87.31 256 ALA A CA 1
ATOM 1893 C C . ALA A 1 256 ? -7.477 15.621 24.448 1.00 87.31 256 ALA A C 1
ATOM 1895 O O . ALA A 1 256 ? -8.552 15.528 23.845 1.00 87.31 256 ALA A O 1
ATOM 1896 N N . ALA A 1 257 ? -7.259 16.538 25.389 1.00 75.12 257 ALA A N 1
ATOM 1897 C CA . ALA A 1 257 ? -8.182 17.636 25.619 1.00 75.12 257 ALA A CA 1
ATOM 1898 C C . ALA A 1 257 ? -8.146 18.581 24.407 1.00 75.12 257 ALA A C 1
ATOM 1900 O O . ALA A 1 257 ? -7.078 19.057 24.027 1.00 75.12 257 ALA A O 1
ATOM 1901 N N . THR A 1 258 ? -9.307 18.801 23.791 1.00 58.62 258 THR A N 1
ATOM 1902 C CA . THR A 1 258 ? -9.565 19.923 22.871 1.00 58.62 258 THR A CA 1
ATOM 1903 C C . THR A 1 258 ? -9.812 21.199 23.645 1.00 58.62 258 THR A C 1
ATOM 1905 O O . THR A 1 258 ? -10.597 21.103 24.622 1.00 58.62 258 THR A O 1
#

Sequence (258 aa):
MTEVDRRRVLGYRAAAQELHRPGGRAADLAVAGLGVQDTPYGSARLALAARGVPPEDDRLELIWSMRGAPHLHRRTDLPALATALWPLSDADATRRIAGQIRTGAALGIAAFTAAAIAFAEVVTGPVPKGEASRAVSDRVPPELTYDCGPCAARHISGSLFQQAGPFLAVRDRGVLVPEKAHQAQVWRIIGNPGAVLVDGDVAGTWRARQAGRKTLEITVTPFAGRLSARVRGQLDAEAALVAGARGAAEARVEVAAT

Secondary structure (DSSP, 8-state):
-----HHHHHHHHHHHTTTT---S-GGGSGGGGT-EE-SSTTHHHHHHHHTT--S--TTEEEEE-GGG-EEEEEGGGHHHHHHHHS-SSHHHHHHHS-GGGHHHHTTTHHHHHHHHHHHHHH-SS---HHHHHHHHHTTS-GGGEEEETTTTEEEE-HHHHHHHGGGGTTS--TTS---HHHHHHH----PPPEEEEETTEEEEEEEEEEETTTEEEEEEEESSSPPPHHHHHHHHHHHHHHHHHTT-SEEEEEE---

pLDDT: mean 83.69, std 15.11, range [31.91, 96.5]